Protein AF-H0HYE1-F1 (afdb_monomer_lite)

Structure (mmCIF, N/CA/C/O backbone):
data_AF-H0HYE1-F1
#
_entry.id   AF-H0HYE1-F1
#
loop_
_atom_site.group_PDB
_atom_site.id
_atom_site.type_symbol
_atom_site.label_atom_id
_atom_site.label_alt_id
_atom_site.label_comp_id
_atom_site.label_asym_id
_atom_site.label_entity_id
_atom_site.label_seq_id
_atom_site.pdbx_PDB_ins_code
_atom_site.Cartn_x
_atom_site.Cartn_y
_atom_site.Cartn_z
_atom_site.occupancy
_atom_site.B_iso_or_equiv
_atom_site.auth_seq_id
_atom_site.auth_comp_id
_atom_site.auth_asym_id
_atom_site.auth_atom_id
_atom_site.pdbx_PDB_model_num
ATOM 1 N N . MET A 1 1 ? -4.819 -2.750 -6.746 1.00 54.56 1 MET A N 1
ATOM 2 C CA . MET A 1 1 ? -3.463 -3.271 -6.443 1.00 54.56 1 MET A CA 1
ATOM 3 C C . MET A 1 1 ? -3.368 -3.832 -5.029 1.00 54.56 1 MET A C 1
ATOM 5 O O . MET A 1 1 ? -3.258 -5.043 -4.920 1.00 54.56 1 MET A O 1
ATOM 9 N N . VAL A 1 2 ? -3.446 -3.040 -3.944 1.00 59.66 2 VAL A N 1
ATOM 10 C CA . VAL A 1 2 ? -3.361 -3.621 -2.579 1.00 59.66 2 VAL A CA 1
ATOM 11 C C . VAL A 1 2 ? -4.554 -4.525 -2.265 1.00 59.66 2 VAL A C 1
ATOM 13 O O . VAL A 1 2 ? -4.355 -5.628 -1.765 1.00 59.66 2 VAL A O 1
ATOM 16 N N . ARG A 1 3 ? -5.766 -4.122 -2.674 1.00 63.00 3 ARG A N 1
ATOM 17 C CA . ARG A 1 3 ? -6.980 -4.953 -2.596 1.00 63.00 3 ARG A CA 1
ATOM 18 C C . ARG A 1 3 ? -6.824 -6.345 -3.228 1.00 63.00 3 ARG A C 1
ATOM 20 O O . ARG A 1 3 ? -7.421 -7.298 -2.746 1.00 63.00 3 ARG A O 1
ATOM 27 N N . ASP A 1 4 ? -6.019 -6.457 -4.284 1.00 66.62 4 ASP A N 1
ATOM 28 C CA . ASP A 1 4 ? -5.862 -7.690 -5.067 1.00 66.62 4 ASP A CA 1
ATOM 29 C C . ASP A 1 4 ? -4.677 -8.546 -4.588 1.00 66.62 4 ASP A C 1
ATOM 31 O O . ASP A 1 4 ? -4.630 -9.747 -4.844 1.00 66.62 4 ASP A O 1
ATOM 35 N N . LEU A 1 5 ? -3.709 -7.930 -3.900 1.00 70.19 5 LEU A N 1
ATOM 36 C CA . LEU A 1 5 ? -2.482 -8.579 -3.429 1.00 70.19 5 LEU A CA 1
ATOM 37 C C . LEU A 1 5 ? -2.568 -9.027 -1.968 1.00 70.19 5 LEU A C 1
ATOM 39 O O . LEU A 1 5 ? -1.919 -10.002 -1.588 1.00 70.19 5 LEU A O 1
ATOM 43 N N . LEU A 1 6 ? -3.350 -8.326 -1.144 1.00 80.38 6 LEU A N 1
ATOM 44 C CA . LEU A 1 6 ? -3.447 -8.583 0.285 1.00 80.38 6 LEU A CA 1
ATOM 45 C C . LEU A 1 6 ? -4.816 -9.170 0.634 1.00 80.38 6 LEU A C 1
ATOM 47 O O . LEU A 1 6 ? -5.843 -8.496 0.556 1.00 80.38 6 LEU A O 1
ATOM 51 N N . LYS A 1 7 ? -4.829 -10.429 1.083 1.00 86.06 7 LYS A N 1
ATOM 52 C CA . LYS A 1 7 ? -6.016 -10.987 1.737 1.00 86.06 7 LYS A CA 1
ATOM 53 C C . LYS A 1 7 ? -6.271 -10.197 3.019 1.00 86.06 7 LYS A C 1
ATOM 55 O O . LYS A 1 7 ? -5.375 -10.059 3.849 1.00 86.06 7 LYS A O 1
ATOM 60 N N . SER A 1 8 ? -7.482 -9.683 3.162 1.00 89.94 8 SER A N 1
ATOM 61 C CA . SER A 1 8 ? -7.905 -8.865 4.296 1.00 89.94 8 SER A CA 1
ATOM 62 C C . SER A 1 8 ? -9.232 -9.373 4.839 1.00 89.94 8 SER A C 1
ATOM 64 O O . SER A 1 8 ? -10.023 -9.971 4.108 1.00 89.94 8 SER A O 1
ATOM 66 N N . ALA A 1 9 ? -9.456 -9.158 6.131 1.00 90.38 9 ALA A N 1
ATOM 67 C CA . ALA A 1 9 ? -10.730 -9.456 6.775 1.00 90.38 9 ALA A CA 1
ATOM 68 C C . ALA A 1 9 ? -11.806 -8.445 6.367 1.00 90.38 9 ALA A C 1
ATOM 70 O O . ALA A 1 9 ? -12.972 -8.785 6.184 1.00 90.38 9 ALA A O 1
ATOM 71 N N . ALA A 1 10 ? -11.379 -7.191 6.231 1.00 92.00 10 ALA A N 1
ATOM 72 C CA . ALA A 1 10 ? -12.184 -6.070 5.796 1.00 92.00 10 ALA A CA 1
ATOM 73 C C . ALA A 1 10 ? -11.304 -5.094 5.011 1.00 92.00 10 ALA A C 1
ATOM 75 O O . ALA A 1 10 ? -10.119 -4.927 5.315 1.00 92.00 10 ALA A O 1
ATOM 76 N N . TYR A 1 11 ? -11.905 -4.445 4.018 1.00 93.38 11 TYR A N 1
ATOM 77 C CA . TYR A 1 11 ? -11.277 -3.411 3.208 1.00 93.38 11 TYR A CA 1
ATOM 78 C C . TYR A 1 11 ? -12.182 -2.187 3.202 1.00 93.38 11 TYR A C 1
ATOM 80 O O . TYR A 1 11 ? -13.329 -2.274 2.762 1.00 93.38 11 TYR A O 1
ATOM 88 N N . VAL A 1 12 ? -11.659 -1.058 3.665 1.00 94.81 12 VAL A N 1
ATOM 89 C CA . VAL A 1 12 ? -12.357 0.227 3.676 1.00 94.81 12 VAL A CA 1
ATOM 90 C C . VAL A 1 12 ? -11.517 1.228 2.902 1.00 94.81 12 VAL A C 1
ATOM 92 O O . VAL A 1 12 ? -10.323 1.339 3.152 1.00 94.81 12 VAL A O 1
ATOM 95 N N . THR A 1 13 ? -12.125 1.954 1.966 1.00 94.75 13 THR A N 1
ATOM 96 C CA . THR A 1 13 ? -11.463 3.050 1.245 1.00 94.75 13 THR A CA 1
ATOM 97 C C . THR A 1 13 ? -12.047 4.382 1.677 1.00 94.75 13 THR A C 1
ATOM 99 O O . THR A 1 13 ? -13.264 4.526 1.753 1.00 94.75 13 THR A O 1
ATOM 102 N N . LEU A 1 14 ? -11.181 5.350 1.972 1.00 94.81 14 LEU A N 1
ATOM 103 C CA . LEU A 1 14 ? -11.589 6.706 2.339 1.00 94.81 14 LEU A CA 1
ATOM 104 C C . LEU A 1 14 ? -11.809 7.622 1.128 1.00 94.81 14 LEU A C 1
ATOM 106 O O . LEU A 1 14 ? -12.149 8.791 1.309 1.00 94.81 14 LEU A O 1
ATOM 110 N N . ASP A 1 15 ? -11.638 7.109 -0.094 1.00 92.19 15 ASP A N 1
ATOM 111 C CA . ASP A 1 15 ? -12.178 7.762 -1.292 1.00 92.19 15 ASP A CA 1
ATOM 112 C C . ASP A 1 15 ? -13.709 7.580 -1.394 1.00 92.19 15 ASP A C 1
ATOM 114 O O . ASP A 1 15 ? -14.369 8.346 -2.095 1.00 92.19 15 ASP A O 1
ATOM 118 N N . ASP A 1 16 ? -14.293 6.605 -0.683 1.00 95.12 16 ASP A N 1
ATOM 119 C CA . ASP A 1 16 ? -15.744 6.504 -0.504 1.00 95.12 16 ASP A CA 1
ATOM 120 C C . ASP A 1 16 ? -16.197 7.483 0.591 1.00 95.12 16 ASP A C 1
ATOM 122 O O . ASP A 1 16 ? -15.869 7.336 1.771 1.00 95.12 16 ASP A O 1
ATOM 126 N N . ASP A 1 17 ? -16.971 8.495 0.196 1.00 94.31 17 ASP A N 1
ATOM 127 C CA . ASP A 1 17 ? -17.444 9.542 1.103 1.00 94.31 17 ASP A CA 1
ATOM 128 C C . ASP A 1 17 ? -18.336 9.018 2.237 1.00 94.31 17 ASP A C 1
ATOM 130 O O . ASP A 1 17 ? -18.310 9.579 3.334 1.00 94.31 17 ASP A O 1
ATOM 134 N N . ALA A 1 18 ? -19.129 7.967 2.008 1.00 95.38 18 ALA A N 1
ATOM 135 C CA . ALA A 1 18 ? -19.984 7.399 3.045 1.00 95.38 18 ALA A CA 1
ATOM 136 C C . ALA A 1 18 ? -19.141 6.655 4.087 1.00 95.38 18 ALA A C 1
ATOM 138 O O . ALA A 1 18 ? -19.332 6.852 5.290 1.00 95.38 18 ALA A O 1
ATOM 139 N N . ALA A 1 19 ? -18.166 5.863 3.633 1.00 94.19 19 ALA A N 1
ATOM 140 C CA . ALA A 1 19 ? -17.220 5.190 4.517 1.00 94.19 19 ALA A CA 1
ATOM 141 C C . ALA A 1 19 ? -16.379 6.197 5.317 1.00 94.19 19 ALA A C 1
ATOM 143 O O . ALA A 1 19 ? -16.224 6.050 6.532 1.00 94.19 19 ALA A O 1
ATOM 144 N N . ARG A 1 20 ? -15.887 7.253 4.655 1.00 96.44 20 ARG A N 1
ATOM 145 C CA . ARG A 1 20 ? -15.106 8.315 5.296 1.00 96.44 20 ARG A CA 1
ATOM 146 C C . ARG A 1 20 ? -15.914 9.051 6.362 1.00 96.44 20 ARG A C 1
ATOM 148 O O . ARG A 1 20 ? -15.432 9.165 7.482 1.00 96.44 20 ARG A O 1
ATOM 155 N N . ARG A 1 21 ? -17.139 9.494 6.053 1.00 95.19 21 ARG A N 1
ATOM 156 C CA . ARG A 1 21 ? -18.015 10.177 7.025 1.00 95.19 21 ARG A CA 1
ATOM 157 C C . ARG A 1 21 ? -18.362 9.292 8.215 1.00 95.19 21 ARG A C 1
ATOM 159 O O . ARG A 1 21 ? -18.323 9.759 9.343 1.00 95.19 21 ARG A O 1
ATOM 166 N N . SER A 1 22 ? -18.640 8.010 7.978 1.00 94.88 22 SER A N 1
ATOM 167 C CA . SER A 1 22 ? -18.919 7.068 9.065 1.00 94.88 22 SER A CA 1
ATOM 168 C C . SER A 1 22 ? -17.739 6.949 10.038 1.00 94.88 22 SER A C 1
ATOM 170 O O . SER A 1 22 ? -17.941 6.946 11.252 1.00 94.88 22 SER A O 1
ATOM 172 N N . LEU A 1 23 ? -16.508 6.893 9.516 1.00 95.50 23 LEU A N 1
ATOM 173 C CA . LEU A 1 23 ? -15.291 6.886 10.332 1.00 95.50 23 LEU A CA 1
ATOM 174 C C . LEU A 1 23 ? -14.994 8.244 10.979 1.00 95.50 23 LEU A C 1
ATOM 176 O O . LEU A 1 23 ? -14.415 8.269 12.056 1.00 95.50 23 LEU A O 1
ATOM 180 N N . GLU A 1 24 ? -15.373 9.354 10.353 1.00 95.12 24 GLU A N 1
ATOM 181 C CA . GLU A 1 24 ? -15.220 10.706 10.905 1.00 95.12 24 GLU A CA 1
ATOM 182 C C . GLU A 1 24 ? -16.158 10.938 12.104 1.00 95.12 24 GLU A C 1
ATOM 184 O O . GLU A 1 24 ? -15.744 11.502 13.115 1.00 95.12 24 GLU A O 1
ATOM 189 N N . GLU A 1 25 ? -17.399 10.448 12.029 1.00 96.12 25 GLU A N 1
ATOM 190 C CA . GLU A 1 25 ? -18.413 10.604 13.080 1.00 96.12 25 GLU A CA 1
ATOM 191 C C . GLU A 1 25 ? -18.096 9.800 14.352 1.00 96.12 25 GLU A C 1
ATOM 193 O O . GLU A 1 25 ? -18.242 10.317 15.462 1.00 96.12 25 GLU A O 1
ATOM 198 N N . ASP A 1 26 ? -17.666 8.540 14.214 1.00 95.00 26 ASP A N 1
ATOM 199 C CA . ASP A 1 26 ? -17.343 7.672 15.355 1.00 95.00 26 ASP A CA 1
ATOM 200 C C . ASP A 1 26 ? -16.162 6.724 15.057 1.00 95.00 26 ASP A C 1
ATOM 202 O O . ASP A 1 26 ? -16.328 5.506 14.893 1.00 95.00 26 ASP A O 1
ATOM 206 N N . PRO A 1 27 ? -14.929 7.259 15.003 1.00 93.94 27 PRO A N 1
ATOM 207 C CA . PRO A 1 27 ? -13.768 6.507 14.537 1.00 93.94 27 PRO A CA 1
ATOM 208 C C . PRO A 1 27 ? -13.450 5.309 15.434 1.00 93.94 27 PRO A C 1
ATOM 210 O O . PRO A 1 27 ? -13.065 4.247 14.947 1.00 93.94 27 PRO A O 1
ATOM 213 N N . CYS A 1 28 ? -13.620 5.445 16.754 1.00 93.50 28 CYS A N 1
ATOM 214 C CA . CYS A 1 28 ? -13.301 4.373 17.695 1.00 93.50 28 CYS A CA 1
ATOM 215 C C . CYS A 1 28 ? -14.262 3.190 17.562 1.00 93.50 28 CYS A C 1
ATOM 217 O O . CYS A 1 28 ? -13.799 2.050 17.500 1.00 93.50 28 CYS A O 1
ATOM 219 N N . ASN A 1 29 ? -15.578 3.427 17.526 1.00 94.25 29 ASN A N 1
ATOM 220 C CA . ASN A 1 29 ? -16.530 2.321 17.462 1.00 94.25 29 ASN A CA 1
ATOM 221 C C . ASN A 1 29 ? -16.522 1.646 16.088 1.00 94.25 29 ASN A C 1
ATOM 223 O O . ASN A 1 29 ? -16.544 0.416 16.032 1.00 94.25 29 ASN A O 1
ATOM 227 N N . GLN A 1 30 ? -16.397 2.411 14.998 1.00 95.12 30 GLN A N 1
ATOM 228 C CA . GLN A 1 30 ? -16.315 1.848 13.646 1.00 95.12 30 GLN A CA 1
ATOM 229 C C . GLN A 1 30 ? -15.056 0.99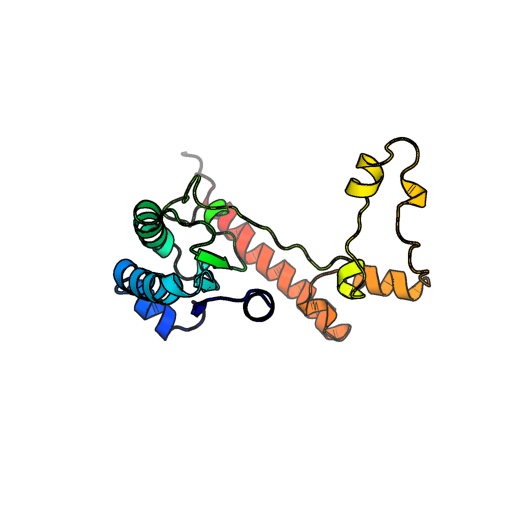1 13.455 1.00 95.12 30 GLN A C 1
ATOM 231 O O . GLN A 1 30 ? -15.143 -0.165 13.035 1.00 95.12 30 GLN A O 1
ATOM 236 N N . LEU A 1 31 ? -13.878 1.498 13.839 1.00 94.62 31 LEU A N 1
ATOM 237 C CA . LEU A 1 31 ? -12.641 0.713 13.762 1.00 94.62 31 LEU A CA 1
ATOM 238 C C . LEU A 1 31 ? -12.672 -0.512 14.679 1.00 94.62 31 LEU A C 1
ATOM 240 O O . LEU A 1 31 ? -12.131 -1.560 14.321 1.00 94.62 31 LEU A O 1
ATOM 244 N N . LYS A 1 32 ? -13.305 -0.408 15.853 1.00 93.06 32 LYS A N 1
ATOM 245 C CA . LYS A 1 32 ? -13.468 -1.550 16.752 1.00 93.06 32 LYS A CA 1
ATOM 246 C C . LYS A 1 32 ? -14.376 -2.615 16.140 1.00 93.06 32 LYS A C 1
ATOM 248 O O . LYS A 1 32 ? -14.014 -3.784 16.193 1.00 93.06 32 LYS A O 1
ATOM 253 N N . ALA A 1 33 ? -15.487 -2.231 15.514 1.00 92.62 33 ALA A N 1
ATOM 254 C CA . ALA A 1 33 ? -16.376 -3.166 14.826 1.00 92.62 33 ALA A CA 1
ATOM 255 C C . ALA A 1 33 ? -15.645 -3.917 13.699 1.00 92.62 33 ALA A C 1
ATOM 257 O O . ALA A 1 33 ? -15.693 -5.146 13.645 1.00 92.62 33 ALA A O 1
ATOM 258 N N . LEU A 1 34 ? -14.883 -3.197 12.867 1.00 93.00 34 LEU A N 1
ATOM 259 C CA . LEU A 1 34 ? -14.038 -3.792 11.822 1.00 93.00 34 LEU A CA 1
ATOM 260 C C . LEU A 1 34 ? -12.973 -4.728 12.411 1.00 93.00 34 LEU A C 1
ATOM 262 O O . LEU A 1 34 ? -12.738 -5.827 11.910 1.00 93.00 34 LEU A O 1
ATOM 266 N N . SER A 1 35 ? -12.335 -4.301 13.500 1.00 90.88 35 SER A N 1
ATOM 267 C CA . SER A 1 35 ? -11.345 -5.092 14.224 1.00 90.88 35 SER A CA 1
ATOM 268 C C . SER A 1 35 ? -11.941 -6.383 14.784 1.00 90.88 35 SER A C 1
ATOM 270 O O . SER A 1 35 ? -11.329 -7.443 14.642 1.00 90.88 35 SER A O 1
ATOM 272 N N . ASP A 1 36 ? -13.111 -6.303 15.415 1.00 89.94 36 ASP A N 1
ATOM 273 C CA . ASP A 1 36 ? -13.797 -7.439 16.025 1.00 89.94 36 ASP A CA 1
ATOM 274 C C . ASP A 1 36 ? -14.251 -8.440 14.955 1.00 89.94 36 ASP A C 1
ATOM 276 O O . ASP A 1 36 ? -14.005 -9.632 15.111 1.00 89.94 36 ASP A O 1
ATOM 280 N N . GLN A 1 37 ? -14.766 -7.967 13.814 1.00 85.69 37 GLN A N 1
ATOM 281 C CA . GLN A 1 37 ? -15.054 -8.817 12.652 1.00 85.69 37 GLN A CA 1
ATOM 282 C C . GLN A 1 37 ? -13.802 -9.549 12.139 1.00 85.69 37 GLN A C 1
ATOM 284 O O . GLN A 1 37 ? -13.876 -10.687 11.679 1.00 85.69 37 GLN A O 1
ATOM 289 N N . ALA A 1 38 ? -12.635 -8.909 12.224 1.00 86.81 38 ALA A N 1
ATOM 290 C CA . ALA A 1 38 ? -11.377 -9.481 11.766 1.00 86.81 38 ALA A CA 1
ATOM 291 C C . ALA A 1 38 ? -10.731 -10.470 12.749 1.00 86.81 38 ALA A C 1
ATOM 293 O O . ALA A 1 38 ? -9.808 -11.185 12.346 1.00 86.81 38 ALA A O 1
ATOM 294 N N . LYS A 1 39 ? -11.168 -10.528 14.019 1.00 82.69 39 LYS A N 1
ATOM 295 C CA . LYS A 1 39 ? -10.528 -11.345 15.072 1.00 82.69 39 LYS A CA 1
ATOM 296 C C . LYS A 1 39 ? -10.430 -12.822 14.715 1.00 82.69 39 LYS A C 1
ATOM 298 O O . LYS A 1 39 ? -9.358 -13.398 14.883 1.00 82.69 39 LYS A O 1
ATOM 303 N N . ASP A 1 40 ? -11.483 -13.388 14.140 1.00 82.31 40 ASP A N 1
ATOM 304 C CA . ASP A 1 40 ? -11.542 -14.827 13.855 1.00 82.31 40 ASP A CA 1
ATOM 305 C C . ASP A 1 40 ? -10.786 -15.228 12.578 1.00 82.31 40 ASP A C 1
ATOM 307 O O . ASP A 1 40 ? -10.476 -16.398 12.368 1.00 82.31 40 ASP A O 1
ATOM 311 N N . SER A 1 41 ? -10.464 -14.262 11.712 1.00 82.75 41 SER A N 1
ATOM 312 C CA . SER A 1 41 ? -9.887 -14.530 10.387 1.00 82.75 41 SER A CA 1
ATOM 313 C C . SER A 1 41 ? -8.355 -14.577 10.355 1.00 82.75 41 SER A C 1
ATOM 315 O O . SER A 1 41 ? -7.785 -15.015 9.357 1.00 82.75 41 SER A O 1
ATOM 317 N N . ALA A 1 42 ? -7.682 -14.087 11.405 1.00 83.38 42 ALA A N 1
ATOM 318 C CA . ALA A 1 42 ? -6.241 -13.792 11.425 1.00 83.38 42 ALA A CA 1
ATOM 319 C C . ALA A 1 42 ? -5.746 -12.877 10.276 1.00 83.38 42 ALA A C 1
ATOM 321 O O . ALA A 1 42 ? -4.540 -12.753 10.058 1.00 83.38 42 ALA A O 1
ATOM 322 N N . LEU A 1 43 ? -6.659 -12.229 9.544 1.00 90.38 43 LEU A N 1
ATOM 323 C CA . LEU A 1 43 ? -6.352 -11.294 8.467 1.00 90.38 43 LEU A CA 1
ATOM 324 C C . LEU A 1 43 ? -6.436 -9.841 8.968 1.00 90.38 43 LEU A C 1
ATOM 326 O O . LEU A 1 43 ? -7.235 -9.541 9.858 1.00 90.38 43 LEU A O 1
ATOM 330 N N . PRO A 1 44 ? -5.648 -8.922 8.384 1.00 92.38 44 PRO A N 1
ATOM 331 C CA . PRO A 1 44 ? -5.688 -7.505 8.732 1.00 92.38 44 PRO A CA 1
ATOM 332 C C . PRO A 1 44 ? -6.982 -6.829 8.272 1.00 92.38 44 PRO A C 1
ATOM 334 O O . PRO A 1 44 ? -7.615 -7.247 7.295 1.00 92.38 44 PRO A O 1
ATOM 337 N N . VAL A 1 45 ? -7.301 -5.706 8.913 1.00 94.56 45 VAL A N 1
ATOM 338 C CA . VAL A 1 45 ? -8.210 -4.691 8.365 1.00 94.56 45 VAL A CA 1
ATOM 339 C C . VAL A 1 45 ? -7.397 -3.721 7.509 1.00 94.56 45 VAL A C 1
ATOM 341 O O . VAL A 1 45 ? -6.411 -3.155 7.983 1.00 94.56 45 VAL A O 1
ATOM 344 N N . VAL A 1 46 ? -7.797 -3.522 6.254 1.00 94.75 46 VAL A N 1
ATOM 345 C CA . VAL A 1 46 ? -7.155 -2.567 5.340 1.00 94.75 46 VAL A CA 1
ATOM 346 C C . VAL A 1 46 ? -7.941 -1.264 5.323 1.00 94.75 46 VAL A C 1
ATOM 348 O O . VAL A 1 46 ? -9.152 -1.279 5.101 1.00 94.75 46 VAL A O 1
ATOM 351 N N . ILE A 1 47 ? -7.241 -0.150 5.528 1.00 94.75 47 ILE A N 1
ATOM 352 C CA . ILE A 1 47 ? -7.772 1.209 5.407 1.00 94.75 47 ILE A CA 1
ATOM 353 C C . ILE A 1 47 ? -6.988 1.913 4.307 1.00 94.75 47 ILE A C 1
ATOM 355 O O . ILE A 1 47 ? -5.785 2.142 4.444 1.00 94.75 47 ILE A O 1
ATOM 359 N N . ASP A 1 48 ? -7.678 2.235 3.225 1.00 93.75 48 ASP A N 1
ATOM 360 C CA . ASP A 1 48 ? -7.100 2.794 2.016 1.00 93.75 48 ASP A CA 1
ATOM 361 C C . ASP A 1 48 ? -7.297 4.303 1.917 1.00 93.75 48 ASP A C 1
ATOM 363 O O . ASP A 1 48 ? -8.324 4.835 2.339 1.00 93.75 48 ASP A O 1
ATOM 367 N N . GLU A 1 49 ? -6.289 4.975 1.364 1.00 92.69 49 GLU A N 1
ATOM 368 C CA . GLU A 1 49 ? -6.164 6.431 1.304 1.00 92.69 49 GLU A CA 1
ATOM 369 C C . GLU A 1 49 ? -6.285 7.111 2.683 1.00 92.69 49 GLU A C 1
ATOM 371 O O . GLU A 1 49 ? -6.977 8.117 2.844 1.00 92.69 49 GLU A O 1
ATOM 376 N N . VAL A 1 50 ? -5.571 6.593 3.694 1.00 92.31 50 VAL A N 1
ATOM 377 C CA . VAL A 1 50 ? -5.623 7.083 5.090 1.00 92.31 50 VAL A CA 1
ATOM 378 C C . VAL A 1 50 ? -5.364 8.596 5.226 1.00 92.31 50 VAL A C 1
ATOM 380 O O . VAL A 1 50 ? -5.888 9.244 6.130 1.00 92.31 50 VAL A O 1
ATOM 383 N N . GLN A 1 51 ? -4.630 9.206 4.288 1.00 89.19 51 GLN A N 1
ATOM 384 C CA . GLN A 1 51 ? -4.407 10.656 4.209 1.00 89.19 51 GLN A CA 1
ATOM 385 C C . GLN A 1 51 ? -5.662 11.503 4.004 1.00 89.19 51 GLN A C 1
ATOM 387 O O . GLN A 1 51 ? -5.588 12.724 4.144 1.00 89.19 51 GLN A O 1
ATOM 392 N N . ARG A 1 52 ? -6.797 10.887 3.666 1.00 91.25 52 ARG A N 1
ATOM 393 C CA . ARG A 1 52 ? -8.101 11.550 3.582 1.00 91.25 52 ARG A CA 1
ATOM 394 C C . ARG A 1 52 ? -8.724 11.826 4.951 1.00 91.25 52 ARG A C 1
ATOM 396 O O . ARG A 1 52 ? -9.590 12.689 5.020 1.00 91.25 52 ARG A O 1
ATOM 403 N N . LEU A 1 53 ? -8.291 11.124 6.004 1.00 92.50 53 LEU A N 1
ATOM 404 C CA . LEU A 1 53 ? -8.755 11.316 7.383 1.00 92.50 53 LEU A CA 1
ATOM 405 C C . LEU A 1 53 ? -7.576 11.193 8.377 1.00 92.50 53 LEU A C 1
ATOM 407 O O . LEU A 1 53 ? -7.475 10.193 9.095 1.00 92.50 53 LEU A O 1
ATOM 411 N N . PRO A 1 54 ? -6.629 12.155 8.402 1.00 89.12 54 PRO A N 1
ATOM 412 C CA . PRO A 1 54 ? -5.422 12.069 9.232 1.00 89.12 54 PRO A CA 1
ATOM 413 C C . PRO A 1 54 ? -5.677 11.916 10.741 1.00 89.12 54 PRO A C 1
ATOM 415 O O . PRO A 1 54 ? -4.863 11.328 11.447 1.00 89.12 54 PRO A O 1
ATOM 418 N N . GLU A 1 55 ? -6.800 12.416 11.252 1.00 89.44 55 GLU A N 1
ATOM 419 C CA . GLU A 1 55 ? -7.247 12.304 12.646 1.00 89.44 55 GLU A CA 1
ATOM 420 C C . GLU A 1 55 ? -7.556 10.860 13.075 1.00 89.44 55 GLU A C 1
ATOM 422 O O . GLU A 1 55 ? -7.526 10.541 14.270 1.00 89.44 55 GLU A O 1
ATOM 427 N N . LEU A 1 56 ? -7.763 9.953 12.111 1.00 91.81 56 LEU A N 1
ATOM 428 C CA . LEU A 1 56 ? -8.012 8.533 12.356 1.00 91.81 56 LEU A CA 1
ATOM 429 C C . LEU A 1 56 ? -6.854 7.859 13.114 1.00 91.81 56 LEU A C 1
ATOM 431 O O . LEU A 1 56 ? -7.061 6.852 13.799 1.00 91.81 56 LEU A O 1
ATOM 435 N N . THR A 1 57 ? -5.643 8.433 13.063 1.00 90.38 57 THR A N 1
ATOM 436 C CA . THR A 1 57 ? -4.464 7.926 13.784 1.00 90.38 57 THR A CA 1
ATOM 437 C C . THR A 1 57 ? -4.676 7.847 15.296 1.00 90.38 57 THR A C 1
ATOM 439 O O . THR A 1 57 ? -4.151 6.929 15.929 1.00 90.38 57 THR A O 1
ATOM 442 N N . PHE A 1 58 ? -5.478 8.739 15.894 1.00 90.56 58 PHE A N 1
ATOM 443 C CA . PHE A 1 58 ? -5.782 8.679 17.331 1.00 90.56 58 PHE A CA 1
ATOM 444 C C . PHE A 1 58 ? -6.615 7.453 17.707 1.00 90.56 58 PHE A C 1
ATOM 446 O O . PHE A 1 58 ? -6.337 6.783 18.705 1.00 90.56 58 PHE A O 1
ATOM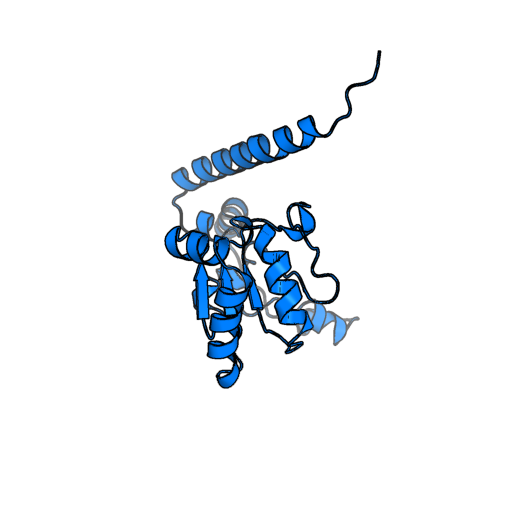 453 N N . ALA A 1 59 ? -7.636 7.148 16.909 1.00 93.00 59 ALA A N 1
ATOM 454 C CA . ALA A 1 59 ? -8.499 6.002 17.160 1.00 93.00 59 ALA A CA 1
ATOM 455 C C . ALA A 1 59 ? -7.755 4.685 16.911 1.00 93.00 59 ALA A C 1
ATOM 457 O O . ALA A 1 59 ? -7.844 3.768 17.729 1.00 93.00 59 ALA A O 1
ATOM 458 N N . LEU A 1 60 ? -6.940 4.630 15.852 1.00 92.69 60 LEU A N 1
ATOM 459 C CA . LEU A 1 60 ? -6.039 3.506 15.594 1.00 92.69 60 LEU A CA 1
ATOM 460 C C . LEU A 1 60 ? -5.103 3.256 16.778 1.00 92.69 60 LEU A C 1
ATOM 462 O O . LEU A 1 60 ? -5.003 2.122 17.242 1.00 92.69 60 LEU A O 1
ATOM 466 N N . LYS A 1 61 ? -4.481 4.310 17.323 1.00 90.75 61 LYS A N 1
ATOM 467 C CA . LYS A 1 61 ? -3.610 4.203 18.501 1.00 90.75 61 LYS A CA 1
ATOM 468 C C . LYS A 1 61 ? -4.335 3.578 19.678 1.00 90.75 61 LYS A C 1
ATOM 470 O O . LYS A 1 61 ? -3.862 2.596 20.236 1.00 90.75 61 LYS A O 1
ATOM 475 N N . ARG A 1 62 ? -5.499 4.131 20.024 1.00 91.06 62 ARG A N 1
ATOM 476 C CA . ARG A 1 62 ? -6.297 3.667 21.159 1.00 91.06 62 ARG A CA 1
ATOM 477 C C . ARG A 1 62 ? -6.667 2.189 21.032 1.00 91.06 62 ARG A C 1
ATOM 479 O O . ARG A 1 62 ? -6.684 1.490 22.039 1.00 91.06 62 ARG A O 1
ATOM 486 N N . ILE A 1 63 ? -6.970 1.720 19.823 1.00 91.38 63 ILE A N 1
ATOM 487 C CA . ILE A 1 63 ? -7.331 0.319 19.581 1.00 91.38 63 ILE A CA 1
ATOM 488 C C . ILE A 1 63 ? -6.100 -0.585 19.658 1.00 91.38 63 ILE A C 1
ATOM 490 O O . ILE A 1 63 ? -6.145 -1.593 20.357 1.00 91.38 63 ILE A O 1
ATOM 494 N N . VAL A 1 64 ? -4.997 -0.218 19.002 1.00 90.56 64 VAL A N 1
ATOM 495 C CA . VAL A 1 64 ? -3.756 -1.014 19.018 1.00 90.56 64 VAL A CA 1
ATOM 496 C C . VAL A 1 64 ? -3.140 -1.067 20.423 1.00 90.56 64 VAL A C 1
ATOM 498 O O . VAL A 1 64 ? -2.599 -2.091 20.823 1.00 90.56 64 VAL A O 1
ATOM 501 N N . ASP A 1 65 ? -3.286 -0.007 21.222 1.00 89.12 65 ASP A N 1
ATOM 502 C CA . ASP A 1 65 ? -2.872 0.004 22.632 1.00 89.12 65 ASP A CA 1
ATOM 503 C C . ASP A 1 65 ? -3.646 -1.002 23.497 1.00 89.12 65 ASP A C 1
ATOM 505 O O . ASP A 1 65 ? -3.115 -1.495 24.493 1.00 89.12 65 ASP A O 1
ATOM 509 N N . GLN A 1 66 ? -4.892 -1.309 23.129 1.00 89.75 66 GLN A N 1
ATOM 510 C CA . GLN A 1 66 ? -5.741 -2.277 23.829 1.00 89.75 66 GLN A CA 1
ATOM 511 C C . GLN A 1 66 ? -5.569 -3.704 23.293 1.00 89.75 66 GLN A C 1
ATOM 513 O O . GLN A 1 66 ? -5.727 -4.663 24.046 1.00 89.75 66 GLN A O 1
ATOM 518 N N . ASP A 1 67 ? -5.246 -3.845 22.009 1.00 86.62 67 ASP A N 1
ATOM 519 C CA . ASP A 1 67 ? -5.056 -5.116 21.316 1.00 86.62 67 ASP A CA 1
ATOM 520 C C . ASP A 1 67 ? -3.784 -5.055 20.458 1.00 86.62 67 ASP A C 1
ATOM 522 O O . ASP A 1 67 ? -3.785 -4.591 19.321 1.00 86.62 67 ASP A O 1
ATOM 526 N N . ASN A 1 68 ? -2.680 -5.549 21.021 1.00 84.69 68 ASN A N 1
ATOM 527 C CA . ASN A 1 68 ? -1.345 -5.478 20.420 1.00 84.69 68 ASN A CA 1
ATOM 528 C C . ASN A 1 68 ? -1.062 -6.620 19.422 1.00 84.69 68 ASN A C 1
ATOM 530 O O . ASN A 1 68 ? 0.091 -7.019 19.210 1.00 84.69 68 ASN A O 1
ATOM 534 N N . ARG A 1 69 ? -2.108 -7.200 18.822 1.00 87.12 69 ARG A N 1
ATOM 535 C CA . ARG A 1 69 ? -1.946 -8.254 17.817 1.00 87.12 69 ARG A CA 1
ATOM 536 C C . ARG A 1 69 ? -1.167 -7.743 16.603 1.00 87.12 69 ARG A C 1
ATOM 538 O O . ARG A 1 69 ? -1.352 -6.632 16.112 1.00 87.12 69 ARG A O 1
ATOM 545 N N . ARG A 1 70 ? -0.265 -8.579 16.093 1.00 85.75 70 ARG A N 1
ATOM 546 C CA . ARG A 1 70 ? 0.563 -8.235 14.929 1.00 85.75 70 ARG A CA 1
ATOM 547 C C . ARG A 1 70 ? -0.270 -8.248 13.653 1.00 85.75 70 ARG A C 1
ATOM 549 O O . ARG A 1 70 ? -1.086 -9.142 13.466 1.00 85.75 70 ARG A O 1
ATOM 556 N N . GLY A 1 71 ? -0.016 -7.286 12.764 1.00 85.75 71 GLY A N 1
ATOM 557 C CA . GLY A 1 71 ? -0.734 -7.185 11.490 1.00 85.75 71 GLY A CA 1
ATOM 558 C C . GLY A 1 71 ? -2.214 -6.841 11.664 1.00 85.75 71 GLY A C 1
ATOM 559 O O . GLY A 1 71 ? -3.038 -7.309 10.894 1.00 85.75 71 GLY A O 1
ATOM 560 N N . HIS A 1 72 ? -2.561 -6.064 12.693 1.00 90.56 72 HIS A N 1
ATOM 561 C CA . HIS A 1 72 ? -3.944 -5.684 12.990 1.00 90.56 72 HIS A CA 1
ATOM 562 C C . HIS A 1 72 ? -4.552 -4.816 11.884 1.00 90.56 72 HIS A C 1
ATOM 564 O O . HIS A 1 72 ? -5.613 -5.132 11.345 1.00 90.56 72 HIS A O 1
ATOM 570 N N . PHE A 1 73 ? -3.843 -3.750 11.518 1.00 92.69 73 PHE A N 1
ATOM 571 C CA . PHE A 1 73 ? -4.253 -2.802 10.493 1.00 92.69 73 PHE A CA 1
ATOM 572 C C . PHE A 1 73 ? -3.176 -2.679 9.422 1.00 92.69 73 PHE A C 1
ATOM 574 O O . PHE A 1 73 ? -1.980 -2.684 9.717 1.00 92.69 73 PHE A O 1
ATOM 581 N N . VAL A 1 74 ? -3.619 -2.526 8.179 1.00 93.12 74 VAL A N 1
ATOM 582 C CA . VAL A 1 74 ? -2.787 -2.132 7.046 1.00 93.12 74 VAL A CA 1
ATOM 583 C C . VAL A 1 74 ? -3.332 -0.812 6.532 1.00 93.12 74 VAL A C 1
ATOM 585 O O . VAL A 1 74 ? -4.483 -0.733 6.114 1.00 93.12 74 VAL A O 1
ATOM 588 N N . LEU A 1 75 ? -2.504 0.223 6.591 1.00 92.12 75 LEU A N 1
ATOM 589 C CA . LEU A 1 75 ? -2.842 1.545 6.085 1.00 92.12 75 LEU A CA 1
ATOM 590 C C . LEU A 1 75 ? -2.195 1.710 4.716 1.00 92.12 75 LEU A C 1
ATOM 592 O O . LEU A 1 75 ? -0.997 1.454 4.566 1.00 92.12 75 LEU A O 1
ATOM 596 N N . THR A 1 76 ? -2.973 2.133 3.730 1.00 91.38 76 THR A N 1
ATOM 597 C CA . THR A 1 76 ? -2.471 2.473 2.399 1.00 91.38 76 THR A CA 1
ATOM 598 C C . THR A 1 76 ? -2.785 3.919 2.071 1.00 91.38 76 THR A C 1
ATOM 600 O O . THR A 1 76 ? -3.668 4.541 2.664 1.00 91.38 76 THR A O 1
ATOM 603 N N . GLY A 1 77 ? -2.002 4.476 1.157 1.00 87.25 77 GLY A N 1
ATOM 604 C CA . GLY A 1 77 ? -2.139 5.862 0.762 1.00 87.25 77 GLY A CA 1
ATOM 605 C C . GLY A 1 77 ? -1.071 6.282 -0.229 1.00 87.25 77 GLY A C 1
ATOM 606 O O . GLY A 1 77 ? 0.085 5.869 -0.124 1.00 87.25 77 GLY A O 1
ATOM 607 N N . SER A 1 78 ? -1.450 7.133 -1.177 1.00 80.25 78 SER A N 1
ATOM 608 C CA . SER A 1 78 ? -0.515 7.821 -2.074 1.00 80.25 78 SER A CA 1
ATOM 609 C C . SER A 1 78 ? 0.406 8.827 -1.365 1.00 80.25 78 SER A C 1
ATOM 611 O O . SER A 1 78 ? 1.444 9.194 -1.915 1.00 80.25 78 SER A O 1
ATOM 613 N N . ALA A 1 79 ? 0.059 9.262 -0.150 1.00 75.62 79 ALA A N 1
ATOM 614 C CA . ALA A 1 79 ? 0.865 10.170 0.659 1.00 75.62 79 ALA A CA 1
ATOM 615 C C . ALA A 1 79 ? 1.183 9.562 2.031 1.00 75.62 79 ALA A C 1
ATOM 617 O O . ALA A 1 79 ? 0.302 9.035 2.709 1.00 75.62 79 ALA A O 1
ATOM 618 N N . ASP A 1 80 ? 2.436 9.696 2.466 1.00 76.00 80 ASP A N 1
ATOM 619 C CA . ASP A 1 80 ? 2.848 9.284 3.806 1.00 76.00 80 ASP A CA 1
ATOM 620 C C . ASP A 1 80 ? 2.432 10.340 4.843 1.00 76.00 80 ASP A C 1
ATOM 622 O O . ASP A 1 80 ? 3.090 11.370 5.009 1.00 76.00 80 ASP A O 1
ATOM 626 N N . ILE A 1 81 ? 1.330 10.070 5.547 1.00 74.94 81 ILE A N 1
ATOM 627 C CA . ILE A 1 81 ? 0.788 10.954 6.589 1.00 74.94 81 ILE A CA 1
ATOM 628 C C . ILE A 1 81 ? 1.712 11.120 7.797 1.00 74.94 81 ILE A C 1
ATOM 630 O O . ILE A 1 81 ? 1.654 12.155 8.468 1.00 74.94 81 ILE A O 1
ATOM 634 N N . PHE A 1 82 ? 2.549 10.118 8.081 1.00 74.81 82 PHE A N 1
ATOM 635 C CA . PHE A 1 82 ? 3.431 10.103 9.245 1.00 74.81 82 PHE A CA 1
ATOM 636 C C . PHE A 1 82 ? 4.678 10.942 8.979 1.00 74.81 82 PHE A C 1
ATOM 638 O O . PHE A 1 82 ? 5.124 11.680 9.855 1.00 74.81 82 PHE A O 1
ATOM 645 N N . THR A 1 83 ? 5.188 10.898 7.747 1.00 67.44 83 THR A N 1
ATOM 646 C CA . THR A 1 83 ? 6.329 11.720 7.323 1.00 67.44 83 THR A CA 1
ATOM 647 C C . THR A 1 83 ? 5.920 13.164 7.014 1.00 67.44 83 THR A C 1
ATOM 649 O O . THR A 1 83 ? 6.693 14.085 7.265 1.00 67.44 83 THR A O 1
ATOM 652 N N . SER A 1 84 ? 4.696 13.407 6.530 1.00 65.25 84 SER A N 1
ATOM 653 C CA . SER A 1 84 ? 4.233 14.762 6.192 1.00 65.25 84 SER A CA 1
ATOM 654 C C . SER A 1 84 ? 3.810 15.617 7.398 1.00 65.25 84 SER A C 1
ATOM 656 O O . SER A 1 84 ? 3.263 16.698 7.193 1.00 65.25 84 SER A O 1
ATOM 658 N N . GLY A 1 85 ? 3.948 15.119 8.634 1.00 64.44 85 GLY A N 1
ATOM 659 C CA . GLY A 1 85 ? 3.520 15.818 9.857 1.00 64.44 85 GLY A CA 1
ATOM 660 C C . GLY A 1 85 ? 2.009 16.072 9.958 1.00 64.44 85 GLY A C 1
ATOM 661 O O . GLY A 1 85 ? 1.580 16.895 10.760 1.00 64.44 85 GLY A O 1
ATOM 662 N N . LYS A 1 86 ? 1.204 15.399 9.124 1.00 70.50 86 LYS A N 1
ATOM 663 C CA . LYS A 1 86 ? -0.264 15.540 9.100 1.00 70.50 86 LYS A CA 1
ATOM 664 C C . LYS A 1 86 ? -0.948 14.546 10.025 1.00 70.50 86 LYS A C 1
ATOM 666 O O . LYS A 1 86 ? -2.076 14.785 10.441 1.00 70.50 86 LYS A O 1
ATOM 671 N N . ALA A 1 87 ? -0.279 13.435 10.323 1.00 71.06 87 ALA A N 1
ATOM 672 C CA . ALA A 1 87 ? -0.709 12.526 11.364 1.00 71.06 87 ALA A CA 1
ATOM 673 C C . ALA A 1 87 ? -0.752 13.274 12.699 1.00 71.06 87 ALA A C 1
ATOM 675 O O . ALA A 1 87 ? 0.241 13.864 13.129 1.00 71.06 87 ALA A O 1
ATOM 676 N N . TYR A 1 88 ? -1.902 13.223 13.362 1.00 71.69 88 TYR A N 1
ATOM 677 C CA . TYR A 1 88 ? -2.046 13.829 14.680 1.00 71.69 88 TYR A CA 1
ATOM 678 C C . TYR A 1 88 ? -1.347 13.009 15.777 1.00 71.69 88 TYR A C 1
ATOM 680 O O . TYR A 1 88 ? -0.997 13.544 16.828 1.00 71.69 88 TYR A O 1
ATOM 688 N N . ASP A 1 89 ? -1.116 11.716 15.527 1.00 77.12 89 ASP A N 1
ATOM 689 C CA . ASP A 1 89 ? -0.285 10.848 16.357 1.00 77.12 89 ASP A CA 1
ATOM 690 C C . ASP A 1 89 ? 0.636 10.006 15.469 1.00 77.12 89 ASP A C 1
ATOM 692 O O . ASP A 1 89 ? 0.210 9.456 14.453 1.00 77.12 89 ASP A O 1
ATOM 696 N N . SER A 1 90 ? 1.906 9.892 15.853 1.00 68.00 90 SER A N 1
ATOM 697 C CA . SER A 1 90 ? 2.925 9.203 15.059 1.00 68.00 90 SER A CA 1
ATOM 698 C C . SER A 1 90 ? 2.814 7.678 15.089 1.00 68.00 90 SER A C 1
ATOM 700 O O . SER A 1 90 ? 3.534 7.018 14.342 1.00 68.00 90 SER A O 1
ATOM 702 N N . LEU A 1 91 ? 1.968 7.103 15.960 1.00 80.06 91 LEU A N 1
ATOM 703 C CA . LEU A 1 91 ? 1.880 5.653 16.189 1.00 80.06 91 LEU A CA 1
ATOM 704 C C . LEU A 1 91 ? 3.263 5.008 16.427 1.00 80.06 91 LEU A C 1
ATOM 706 O O . LEU A 1 91 ? 3.512 3.854 16.058 1.00 80.06 91 LEU A O 1
ATOM 710 N N . ALA A 1 92 ? 4.183 5.760 17.043 1.00 74.44 92 ALA A N 1
ATOM 711 C CA . ALA A 1 92 ? 5.578 5.360 17.172 1.00 74.44 92 ALA A CA 1
ATOM 712 C C . ALA A 1 92 ? 5.713 3.992 17.864 1.00 74.44 92 ALA A C 1
ATOM 714 O O . ALA A 1 92 ? 5.069 3.708 18.881 1.00 74.44 92 ALA A O 1
ATOM 715 N N . GLY A 1 93 ? 6.546 3.125 17.283 1.00 79.69 93 GLY A N 1
ATOM 716 C CA . GLY A 1 93 ? 6.765 1.758 17.763 1.00 79.69 93 GLY A CA 1
ATOM 717 C C . GLY A 1 93 ? 5.636 0.764 17.457 1.00 79.69 93 GLY A C 1
ATOM 718 O O . GLY A 1 93 ? 5.783 -0.409 17.784 1.00 79.69 93 GLY A O 1
ATOM 719 N N . ARG A 1 94 ? 4.534 1.199 16.828 1.00 83.62 94 ARG A N 1
ATOM 720 C CA . ARG A 1 94 ? 3.385 0.349 16.445 1.00 83.62 94 ARG A CA 1
ATOM 721 C C . ARG A 1 94 ? 3.143 0.293 14.941 1.00 83.62 94 ARG A C 1
ATOM 723 O O . ARG A 1 94 ? 2.454 -0.604 14.468 1.00 83.62 94 ARG A O 1
ATOM 730 N N . VAL A 1 95 ? 3.724 1.226 14.192 1.00 85.19 95 VAL A N 1
ATOM 731 C CA . VAL A 1 95 ? 3.659 1.271 12.730 1.00 85.19 95 VAL A CA 1
ATOM 732 C C . VAL A 1 95 ? 5.020 0.940 12.132 1.00 85.19 95 VAL A C 1
ATOM 734 O O . VAL A 1 95 ? 6.067 1.335 12.640 1.00 85.19 95 VAL A O 1
ATOM 737 N N . THR A 1 96 ? 4.993 0.196 11.030 1.00 85.31 96 THR A N 1
ATOM 738 C CA . THR A 1 96 ? 6.127 0.027 10.121 1.00 85.31 96 THR A CA 1
ATOM 739 C C . THR A 1 96 ? 5.690 0.498 8.745 1.00 85.31 96 THR A C 1
ATOM 741 O O . THR A 1 96 ? 4.711 -0.012 8.202 1.00 85.31 96 THR A O 1
ATOM 744 N N . THR A 1 97 ? 6.413 1.464 8.187 1.00 84.12 97 THR A N 1
ATOM 745 C CA . THR A 1 97 ? 6.127 2.002 6.855 1.00 84.12 97 THR A CA 1
ATOM 746 C C . THR A 1 97 ? 6.853 1.180 5.797 1.00 84.12 97 THR A C 1
ATOM 748 O O . THR A 1 97 ? 8.067 0.986 5.873 1.00 84.12 97 THR A O 1
ATOM 751 N N . LEU A 1 98 ? 6.113 0.717 4.789 1.00 85.88 98 LEU A N 1
ATOM 752 C CA . LEU A 1 98 ? 6.663 0.082 3.595 1.00 85.88 98 LEU A CA 1
ATOM 753 C C . LEU A 1 98 ? 6.433 1.003 2.395 1.00 85.88 98 LEU A C 1
ATOM 755 O O . LEU A 1 98 ? 5.297 1.215 1.978 1.00 85.88 98 LEU A O 1
ATOM 759 N N . THR A 1 99 ? 7.508 1.523 1.809 1.00 85.19 99 THR A N 1
ATOM 760 C CA . THR A 1 99 ? 7.415 2.321 0.582 1.00 85.19 99 THR A CA 1
ATOM 761 C C . THR A 1 99 ? 7.431 1.412 -0.641 1.00 85.19 99 THR A C 1
ATOM 763 O O . THR A 1 99 ? 8.429 0.739 -0.908 1.00 85.19 99 THR A O 1
ATOM 766 N N . LEU A 1 100 ? 6.352 1.430 -1.422 1.00 86.00 100 LEU A N 1
ATOM 767 C CA . LEU A 1 100 ? 6.312 0.773 -2.726 1.00 86.00 100 LEU A CA 1
ATOM 768 C C . LEU A 1 100 ? 6.967 1.676 -3.771 1.00 86.00 100 LEU A C 1
ATOM 770 O O . LEU A 1 100 ? 6.572 2.826 -3.956 1.00 86.00 100 LEU A O 1
ATOM 774 N N . ARG A 1 101 ? 7.995 1.158 -4.443 1.00 87.38 101 ARG A N 1
ATOM 775 C CA . ARG A 1 101 ? 8.649 1.855 -5.554 1.00 87.38 101 ARG A CA 1
ATOM 776 C C . ARG A 1 101 ? 7.978 1.501 -6.881 1.00 87.38 101 ARG A C 1
ATOM 778 O O . ARG A 1 101 ? 7.283 0.488 -6.955 1.00 87.38 101 ARG A O 1
ATOM 785 N N . PRO A 1 102 ? 8.203 2.307 -7.935 1.00 89.25 102 PRO A N 1
ATOM 786 C CA . PRO A 1 102 ? 7.849 1.906 -9.288 1.00 89.25 102 PRO A CA 1
ATOM 787 C C . PRO A 1 102 ? 8.406 0.515 -9.605 1.00 89.25 102 PRO A C 1
ATOM 789 O O . PRO A 1 102 ? 9.462 0.140 -9.089 1.00 89.25 102 PRO A O 1
ATOM 792 N N . PHE A 1 103 ? 7.714 -0.224 -10.470 1.00 90.25 103 PHE A N 1
ATOM 793 C CA . PHE A 1 103 ? 8.095 -1.586 -10.809 1.00 90.25 103 PHE A CA 1
ATOM 794 C C . PHE A 1 103 ? 9.531 -1.658 -11.322 1.00 90.25 103 PHE A C 1
ATOM 796 O O . PHE A 1 103 ? 9.954 -0.912 -12.211 1.00 90.25 103 PHE A O 1
ATOM 803 N N . SER A 1 104 ? 10.259 -2.623 -10.782 1.00 88.75 104 SER A N 1
ATOM 804 C CA . SER A 1 104 ? 11.510 -3.107 -11.334 1.00 88.75 104 SER A CA 1
ATOM 805 C C . SER A 1 104 ? 11.285 -3.768 -12.694 1.00 88.75 104 SER A C 1
ATOM 807 O O . SER A 1 104 ? 10.186 -4.198 -13.052 1.00 88.75 104 SER A O 1
ATOM 809 N N . THR A 1 105 ? 12.365 -3.919 -13.456 1.00 87.44 105 THR A N 1
ATOM 810 C CA . THR A 1 105 ? 12.340 -4.663 -14.722 1.00 87.44 105 THR A CA 1
ATOM 811 C C . THR A 1 105 ? 11.889 -6.109 -14.521 1.00 87.44 105 THR A C 1
ATOM 813 O O . THR A 1 105 ? 11.148 -6.636 -15.347 1.00 87.44 105 THR A O 1
ATOM 816 N N . ALA A 1 106 ? 12.264 -6.730 -13.398 1.00 87.56 106 ALA A N 1
ATOM 817 C CA . ALA A 1 106 ? 11.803 -8.063 -13.039 1.00 87.56 106 ALA A CA 1
ATOM 818 C C . ALA A 1 106 ? 10.274 -8.109 -12.885 1.00 87.56 106 ALA A C 1
ATOM 820 O O . ALA A 1 106 ? 9.633 -8.947 -13.508 1.00 87.56 106 ALA A O 1
ATOM 821 N N . GLU A 1 107 ? 9.673 -7.172 -12.150 1.00 89.31 107 GLU A N 1
ATOM 822 C CA . GLU A 1 107 ? 8.214 -7.110 -11.963 1.00 89.31 107 GLU A CA 1
ATOM 823 C C . GLU A 1 107 ? 7.471 -6.820 -13.272 1.00 89.31 107 GLU A C 1
ATOM 825 O O . GLU A 1 107 ? 6.468 -7.471 -13.567 1.00 89.31 107 GLU A O 1
ATOM 830 N N . ILE A 1 108 ? 8.005 -5.916 -14.102 1.00 89.25 108 ILE A N 1
ATOM 831 C CA . ILE A 1 108 ? 7.458 -5.597 -15.431 1.00 89.25 108 ILE A CA 1
ATOM 832 C C . ILE A 1 108 ? 7.334 -6.857 -16.295 1.00 89.25 108 ILE A C 1
ATOM 834 O O . ILE A 1 108 ? 6.318 -7.052 -16.963 1.00 89.25 108 ILE A O 1
ATOM 838 N N . TYR A 1 109 ? 8.353 -7.716 -16.274 1.00 87.19 109 TYR A N 1
ATOM 839 C CA . TYR A 1 109 ? 8.382 -8.957 -17.049 1.00 87.19 109 TYR A CA 1
ATOM 840 C C . TYR A 1 109 ? 7.895 -10.184 -16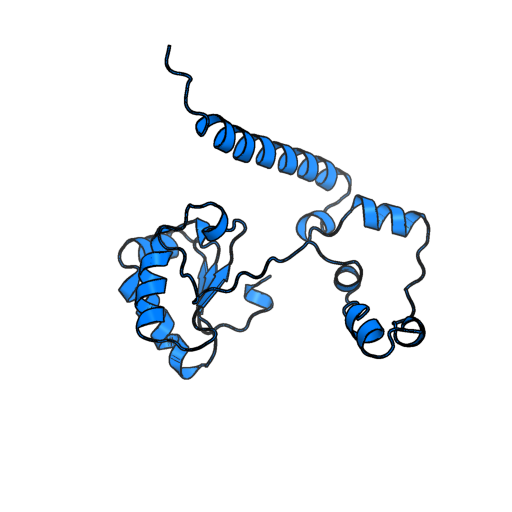.268 1.00 87.19 109 TYR A C 1
ATOM 842 O O . TYR A 1 109 ? 8.012 -11.299 -16.773 1.00 87.19 109 TYR A O 1
ATOM 850 N N . ARG A 1 110 ? 7.344 -10.003 -15.058 1.00 87.62 110 ARG A N 1
ATOM 851 C CA . ARG A 1 110 ? 6.918 -11.091 -14.155 1.00 87.62 110 ARG A CA 1
ATOM 852 C C . ARG A 1 110 ? 8.021 -12.129 -13.891 1.00 87.62 110 ARG A C 1
ATOM 854 O O . ARG A 1 110 ? 7.750 -13.318 -13.738 1.00 87.62 110 ARG A O 1
ATOM 861 N N . ALA A 1 111 ? 9.268 -11.676 -13.861 1.00 85.69 111 ALA A N 1
ATOM 862 C CA . ALA A 1 111 ? 10.425 -12.471 -13.490 1.00 85.69 111 ALA A CA 1
ATOM 863 C C . ALA A 1 111 ? 10.586 -12.530 -11.962 1.00 85.69 111 ALA A C 1
ATOM 865 O O . ALA A 1 111 ? 10.021 -11.727 -11.218 1.00 85.69 111 ALA A O 1
ATOM 866 N N . ALA A 1 112 ? 11.389 -13.487 -11.495 1.00 83.81 112 ALA A N 1
ATOM 867 C CA . ALA A 1 112 ? 11.743 -13.593 -10.085 1.00 83.81 112 ALA A CA 1
ATOM 868 C C . ALA A 1 112 ? 12.481 -12.329 -9.592 1.00 83.81 112 ALA A C 1
ATOM 870 O O . ALA A 1 112 ? 13.207 -11.701 -10.371 1.00 83.81 112 ALA A O 1
ATOM 871 N N . PRO A 1 113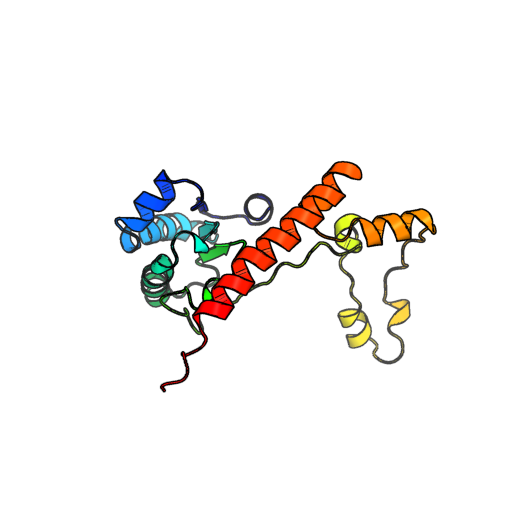 ? 12.332 -11.967 -8.302 1.00 81.56 113 PRO A N 1
ATOM 872 C CA . PRO A 1 113 ? 13.016 -10.817 -7.730 1.00 81.56 113 PRO A CA 1
ATOM 873 C C . PRO A 1 113 ? 14.532 -10.944 -7.872 1.00 81.56 113 PRO A C 1
ATOM 875 O O . PRO A 1 113 ? 15.101 -12.038 -7.857 1.00 81.56 113 PRO A O 1
ATOM 878 N N . CYS A 1 114 ? 15.191 -9.796 -7.989 1.00 77.00 114 CYS A N 1
ATOM 879 C CA . CYS A 1 114 ? 16.636 -9.731 -8.115 1.00 77.00 114 CYS A CA 1
ATOM 880 C C . CYS A 1 114 ? 17.298 -10.129 -6.786 1.00 77.00 114 CYS A C 1
ATOM 882 O O . CYS A 1 114 ? 17.222 -9.393 -5.806 1.00 77.00 114 CYS A O 1
ATOM 884 N N . ARG A 1 115 ? 17.955 -11.292 -6.749 1.00 85.62 115 ARG A N 1
ATOM 885 C CA . ARG A 1 115 ? 18.586 -11.863 -5.544 1.00 85.62 115 ARG A CA 1
ATOM 886 C C . ARG A 1 115 ? 20.064 -11.494 -5.399 1.00 85.62 115 ARG A C 1
ATOM 888 O O . ARG A 1 115 ? 20.878 -12.316 -4.995 1.00 85.62 115 ARG A O 1
ATOM 895 N N . ILE A 1 116 ? 20.433 -10.262 -5.762 1.00 87.69 116 ILE A N 1
ATOM 896 C CA . ILE A 1 116 ? 21.839 -9.822 -5.711 1.00 87.69 116 ILE A CA 1
ATOM 89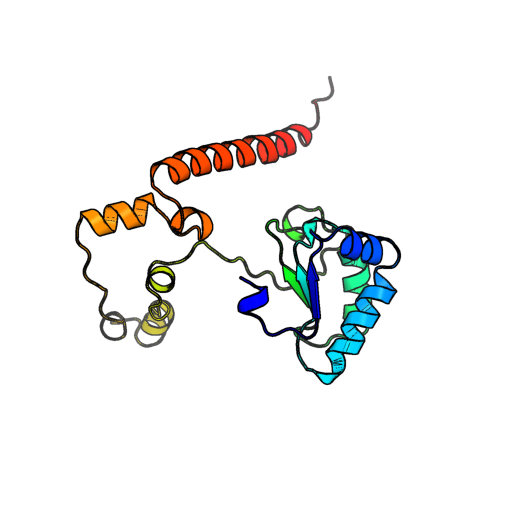7 C C . ILE A 1 116 ? 22.382 -9.864 -4.287 1.00 87.69 116 ILE A C 1
ATOM 899 O O . ILE A 1 116 ? 23.473 -10.380 -4.073 1.00 87.69 116 ILE A O 1
ATOM 903 N N . LEU A 1 117 ? 21.622 -9.356 -3.316 1.00 89.69 117 LEU A N 1
ATOM 904 C CA . LEU A 1 117 ? 22.068 -9.346 -1.924 1.00 89.69 117 LEU A CA 1
ATOM 905 C C . LEU A 1 117 ? 22.192 -10.765 -1.363 1.00 89.69 117 LEU A C 1
ATOM 907 O O . LEU A 1 117 ? 23.167 -11.050 -0.677 1.00 89.69 117 LEU A O 1
ATOM 911 N N . ASP A 1 118 ? 21.272 -11.663 -1.721 1.00 91.06 118 ASP A N 1
ATOM 912 C CA . ASP A 1 118 ? 21.338 -13.069 -1.311 1.00 91.06 118 ASP A CA 1
ATOM 913 C C . ASP A 1 118 ? 22.570 -13.764 -1.912 1.00 91.06 118 ASP A C 1
ATOM 915 O O . ASP A 1 118 ? 23.280 -14.486 -1.216 1.00 91.06 118 ASP A O 1
ATOM 919 N N . ALA A 1 119 ? 22.858 -13.511 -3.193 1.00 91.06 119 ALA A N 1
ATOM 920 C CA . ALA A 1 119 ? 24.030 -14.050 -3.878 1.00 91.06 119 ALA A CA 1
ATOM 921 C C . ALA A 1 119 ? 25.341 -13.542 -3.259 1.00 91.06 119 ALA A C 1
ATOM 923 O O . ALA A 1 119 ? 26.250 -14.332 -3.022 1.00 91.06 119 ALA A O 1
ATOM 924 N N . VAL A 1 120 ? 25.426 -12.242 -2.955 1.00 93.31 120 VAL A N 1
ATOM 925 C CA . VAL A 1 120 ? 26.592 -11.634 -2.290 1.00 93.31 120 VAL A CA 1
ATOM 926 C C . VAL A 1 120 ? 26.750 -12.150 -0.862 1.00 93.31 120 VAL A C 1
ATOM 928 O O . VAL A 1 120 ? 27.873 -12.376 -0.429 1.00 93.31 120 VAL A O 1
ATOM 931 N N . ALA A 1 121 ? 25.658 -12.363 -0.128 1.00 94.50 121 ALA A N 1
ATOM 932 C CA . ALA A 1 121 ? 25.718 -12.932 1.214 1.00 94.50 121 ALA A CA 1
ATOM 933 C C . ALA A 1 121 ? 26.189 -14.396 1.202 1.00 94.50 121 ALA A C 1
ATOM 935 O O . ALA A 1 121 ? 26.921 -14.810 2.099 1.00 94.50 121 ALA A O 1
ATOM 936 N N . ALA A 1 122 ? 25.783 -15.168 0.190 1.00 94.25 122 ALA A N 1
ATOM 937 C CA . ALA A 1 122 ? 26.158 -16.569 0.040 1.00 94.25 122 ALA A CA 1
ATOM 938 C C . ALA A 1 122 ? 27.616 -16.752 -0.415 1.00 94.25 122 ALA A C 1
ATOM 940 O O . ALA A 1 122 ? 28.324 -17.594 0.133 1.00 94.25 122 ALA A O 1
ATOM 941 N N . ASP A 1 123 ? 28.074 -15.960 -1.388 1.00 94.44 123 ASP A N 1
ATOM 942 C CA . ASP A 1 123 ? 29.472 -15.931 -1.823 1.00 94.44 123 ASP A CA 1
ATOM 943 C C . ASP A 1 123 ? 29.920 -14.489 -2.124 1.00 94.44 123 ASP A C 1
ATOM 945 O O . ASP A 1 123 ? 29.791 -14.009 -3.256 1.00 94.44 123 ASP A O 1
ATOM 949 N N . PRO A 1 124 ? 30.503 -13.789 -1.133 1.00 92.62 124 PRO A N 1
ATOM 950 C CA . PRO A 1 124 ? 30.980 -12.422 -1.320 1.00 92.62 124 PRO A CA 1
ATOM 951 C C . PRO A 1 124 ? 32.114 -12.292 -2.344 1.00 92.62 124 PRO A C 1
ATOM 953 O O . PRO A 1 124 ? 32.352 -11.198 -2.853 1.00 92.62 124 PRO A O 1
ATOM 956 N N . LYS A 1 125 ? 32.856 -13.375 -2.622 1.00 94.50 125 LYS A N 1
ATOM 957 C CA . LYS A 1 125 ? 34.018 -13.350 -3.523 1.00 94.50 125 LYS A CA 1
ATOM 958 C C . LYS A 1 125 ? 33.620 -13.616 -4.969 1.00 94.50 125 LYS A C 1
ATOM 960 O O . LYS A 1 125 ? 34.272 -13.091 -5.869 1.00 94.50 125 LYS A O 1
ATOM 965 N N . ASN A 1 126 ? 32.578 -14.414 -5.198 1.00 93.12 126 ASN A N 1
ATOM 966 C CA . ASN A 1 126 ? 32.097 -14.728 -6.539 1.00 93.12 126 ASN A CA 1
ATOM 967 C C . ASN A 1 126 ? 30.569 -14.942 -6.593 1.00 93.12 126 ASN A C 1
ATOM 969 O O . ASN A 1 126 ? 30.102 -16.059 -6.806 1.00 93.12 126 ASN A O 1
ATOM 973 N N . PRO A 1 127 ? 29.763 -13.873 -6.476 1.00 90.00 127 PRO A N 1
ATOM 974 C CA . PRO A 1 127 ? 28.304 -13.991 -6.445 1.00 90.00 127 PRO A CA 1
ATOM 975 C C . PRO A 1 127 ? 27.677 -14.213 -7.829 1.00 90.00 127 PRO A C 1
ATOM 977 O O . PRO A 1 127 ? 26.526 -14.634 -7.928 1.00 90.00 127 PRO A O 1
ATOM 980 N N . LEU A 1 128 ? 28.405 -13.920 -8.915 1.00 88.06 128 LEU A N 1
ATOM 981 C CA . LEU A 1 128 ? 27.870 -13.922 -10.283 1.00 88.06 128 LEU A CA 1
ATOM 982 C C . LEU A 1 128 ? 27.230 -15.256 -10.714 1.00 88.06 128 LEU A C 1
ATOM 984 O O . LEU A 1 128 ? 26.163 -15.205 -11.325 1.00 88.06 128 LEU A O 1
ATOM 988 N N . PRO A 1 129 ? 27.796 -16.440 -10.401 1.00 90.25 129 PRO A N 1
ATOM 989 C CA . PRO A 1 129 ? 27.191 -17.720 -10.773 1.00 90.25 129 PRO A CA 1
ATOM 990 C C . PRO A 1 129 ? 25.860 -18.014 -10.067 1.00 90.25 129 PRO A C 1
ATOM 992 O O . PRO A 1 129 ? 25.099 -18.852 -10.543 1.00 90.25 129 PRO A O 1
ATOM 995 N N . LEU A 1 130 ? 25.581 -17.346 -8.942 1.00 87.06 130 LEU A N 1
ATOM 996 C CA . LEU A 1 130 ? 24.339 -17.499 -8.177 1.00 87.06 130 LEU A CA 1
ATOM 997 C C . LEU A 1 130 ? 23.209 -16.606 -8.712 1.00 87.06 130 LEU A C 1
ATOM 999 O O . LEU A 1 130 ? 22.051 -16.771 -8.324 1.00 87.06 130 LEU A O 1
ATOM 1003 N N . LEU A 1 131 ? 23.530 -15.654 -9.593 1.00 84.38 131 LEU A N 1
ATOM 1004 C CA . LEU A 1 131 ? 22.548 -14.760 -10.191 1.00 84.38 131 LEU A CA 1
ATOM 1005 C C . LEU A 1 131 ? 21.829 -15.433 -11.367 1.00 84.38 131 LEU A C 1
ATOM 1007 O O . LEU A 1 131 ? 22.439 -16.184 -12.134 1.00 84.38 131 LEU A O 1
ATOM 1011 N N . PRO A 1 132 ? 20.533 -15.134 -11.570 1.00 79.25 132 PRO A N 1
ATOM 1012 C CA . PRO A 1 132 ? 19.837 -15.569 -12.769 1.00 79.25 132 PRO A CA 1
ATOM 1013 C C . PRO A 1 132 ? 20.490 -14.949 -14.008 1.00 79.25 132 PRO A C 1
ATOM 1015 O O . PRO A 1 132 ? 20.916 -13.791 -13.992 1.00 79.25 132 PRO A O 1
ATOM 1018 N N . LYS A 1 133 ? 20.531 -15.706 -15.110 1.00 80.12 133 LYS A N 1
ATOM 1019 C CA . LYS A 1 133 ? 21.001 -15.168 -16.389 1.00 80.12 133 LYS A CA 1
ATOM 1020 C C . LYS A 1 133 ? 20.095 -14.002 -16.805 1.00 80.12 133 LYS A C 1
ATOM 1022 O O . LYS A 1 133 ? 18.878 -14.196 -16.876 1.00 80.12 133 LYS A O 1
ATOM 1027 N N . PRO A 1 134 ? 20.651 -12.809 -17.075 1.00 78.12 134 PRO A N 1
ATOM 1028 C CA . PRO A 1 134 ? 19.843 -11.678 -17.492 1.00 78.12 134 PRO A CA 1
ATOM 1029 C C . PRO A 1 134 ? 19.216 -11.960 -18.858 1.00 78.12 134 PRO A C 1
ATOM 1031 O O . PRO A 1 134 ? 19.826 -12.592 -19.723 1.00 78.12 134 PRO A O 1
ATOM 1034 N N . ARG A 1 135 ? 17.997 -11.458 -19.058 1.00 82.12 135 ARG A N 1
ATOM 1035 C CA . ARG A 1 135 ? 17.385 -11.384 -20.386 1.00 82.12 135 ARG A CA 1
ATOM 1036 C C . ARG A 1 135 ? 18.253 -10.498 -21.289 1.00 82.12 135 ARG A C 1
ATOM 1038 O O . ARG A 1 135 ? 18.709 -9.441 -20.857 1.00 82.12 135 ARG A O 1
ATOM 1045 N N . SER A 1 136 ? 18.453 -10.922 -22.533 1.00 86.94 136 SER A N 1
ATOM 1046 C CA . SER A 1 136 ? 19.035 -10.079 -23.579 1.00 86.94 136 SER A CA 1
ATOM 1047 C C . SER A 1 136 ? 18.020 -9.032 -24.030 1.00 86.94 136 SER A C 1
ATOM 1049 O O . SER A 1 136 ? 16.837 -9.348 -24.168 1.00 86.94 136 SER A O 1
ATOM 1051 N N . TYR A 1 137 ? 18.491 -7.807 -24.247 1.00 86.19 137 TYR A N 1
ATOM 1052 C CA . TYR A 1 137 ? 17.669 -6.703 -24.728 1.00 86.19 137 TYR A CA 1
ATOM 1053 C C . TYR A 1 137 ? 18.282 -6.103 -25.983 1.00 86.19 137 TYR A C 1
ATOM 1055 O O . TYR A 1 137 ? 19.487 -5.833 -26.014 1.00 86.19 137 TYR A O 1
ATOM 1063 N N . ASP A 1 138 ? 17.439 -5.816 -26.965 1.00 93.56 138 ASP A N 1
ATOM 1064 C CA . ASP A 1 138 ? 17.832 -5.008 -28.110 1.00 93.56 138 ASP A CA 1
ATOM 1065 C C . ASP A 1 138 ? 17.800 -3.519 -27.745 1.00 93.56 138 ASP A C 1
ATOM 1067 O O . ASP A 1 138 ? 17.072 -3.073 -26.852 1.00 93.56 138 ASP A O 1
ATOM 1071 N N . ARG A 1 139 ? 18.579 -2.700 -28.463 1.00 93.19 139 ARG A N 1
ATOM 1072 C CA . ARG A 1 139 ? 18.663 -1.251 -28.202 1.00 93.19 139 ARG A CA 1
ATOM 1073 C C . ARG A 1 139 ? 17.286 -0.558 -28.138 1.00 93.19 139 ARG A C 1
ATOM 1075 O O . ARG A 1 139 ? 17.106 0.245 -27.222 1.00 93.19 139 ARG A O 1
ATOM 1082 N N . PRO A 1 140 ? 16.316 -0.836 -29.035 1.00 93.00 140 PRO A N 1
ATOM 1083 C CA . PRO A 1 140 ? 14.985 -0.233 -28.949 1.00 93.00 140 PRO A CA 1
ATOM 1084 C C . PRO A 1 140 ? 14.218 -0.636 -27.684 1.00 93.00 140 PRO A C 1
ATOM 1086 O O . PRO A 1 140 ? 13.552 0.208 -27.091 1.00 93.00 140 PRO A O 1
ATOM 1089 N N . GLU A 1 141 ? 14.349 -1.887 -27.233 1.00 89.88 141 GLU A N 1
ATOM 1090 C CA . GLU A 1 141 ? 13.685 -2.369 -26.016 1.00 89.88 141 GLU A CA 1
ATOM 1091 C C . GLU A 1 141 ? 14.228 -1.661 -24.770 1.00 89.88 141 GLU A C 1
ATOM 1093 O O . GLU A 1 141 ? 13.457 -1.281 -23.891 1.00 89.88 141 GLU A O 1
ATOM 1098 N N . ILE A 1 142 ? 15.547 -1.441 -24.701 1.00 90.06 142 ILE A N 1
ATOM 1099 C CA . ILE A 1 142 ? 16.167 -0.692 -23.597 1.00 90.06 142 ILE A CA 1
ATOM 1100 C C . ILE A 1 142 ? 15.653 0.748 -23.581 1.00 90.06 142 ILE A C 1
ATOM 1102 O O . ILE A 1 142 ? 15.308 1.264 -22.518 1.00 90.06 142 ILE A O 1
ATOM 1106 N N . ILE A 1 143 ? 15.592 1.397 -24.748 1.00 90.38 143 ILE A N 1
ATOM 1107 C CA . ILE A 1 143 ? 15.103 2.775 -24.854 1.00 90.38 143 ILE A CA 1
ATOM 1108 C C . ILE A 1 143 ? 13.642 2.857 -24.397 1.00 90.38 143 ILE A C 1
ATOM 1110 O O . ILE A 1 143 ? 13.338 3.707 -23.561 1.00 90.38 143 ILE A O 1
ATOM 1114 N N . ASP A 1 144 ? 12.755 1.969 -24.864 1.00 87.38 144 ASP A N 1
ATOM 1115 C CA . ASP A 1 144 ? 11.361 1.962 -24.395 1.00 87.38 144 ASP A CA 1
ATOM 1116 C C . ASP A 1 144 ? 11.282 1.705 -22.888 1.00 87.38 144 ASP A C 1
ATOM 1118 O O . ASP A 1 144 ? 10.576 2.422 -22.184 1.00 87.38 144 ASP A O 1
ATOM 1122 N N . LEU A 1 145 ? 12.055 0.756 -22.356 1.00 88.81 145 LEU A N 1
ATOM 1123 C CA . LEU A 1 145 ? 12.052 0.439 -20.929 1.00 88.81 145 LEU A CA 1
ATOM 1124 C C . LEU A 1 145 ? 12.449 1.646 -20.066 1.00 88.81 145 LEU A C 1
ATOM 1126 O O . LEU A 1 145 ? 11.780 1.925 -19.069 1.00 88.81 145 LEU A O 1
ATOM 1130 N N . VAL A 1 146 ? 13.497 2.376 -20.465 1.00 87.69 146 VAL A N 1
ATOM 1131 C CA . VAL A 1 146 ? 13.979 3.577 -19.765 1.00 87.69 146 VAL A CA 1
ATOM 1132 C C . VAL A 1 146 ? 12.974 4.721 -19.882 1.00 87.69 146 VAL A C 1
ATOM 1134 O O . VAL A 1 146 ? 12.621 5.326 -18.872 1.00 87.69 146 VAL A O 1
ATOM 1137 N N . VAL A 1 147 ? 12.473 5.000 -21.088 1.00 85.12 147 VAL A N 1
ATOM 1138 C CA . VAL A 1 147 ? 11.557 6.127 -21.342 1.00 85.12 147 VAL A CA 1
ATOM 1139 C C . VAL A 1 147 ? 10.160 5.868 -20.765 1.00 85.12 147 VAL A C 1
ATOM 1141 O O . VAL A 1 147 ? 9.463 6.797 -20.362 1.00 85.12 147 VAL A O 1
ATOM 1144 N N . ARG A 1 148 ? 9.711 4.611 -20.720 1.00 86.56 148 ARG A N 1
ATOM 1145 C CA . ARG A 1 148 ? 8.418 4.218 -20.134 1.00 86.56 148 ARG A CA 1
ATOM 1146 C C . ARG A 1 148 ? 8.479 4.123 -18.610 1.00 86.56 148 ARG A C 1
ATOM 1148 O O . ARG A 1 148 ? 7.451 4.311 -17.963 1.00 86.56 148 ARG A O 1
ATOM 1155 N N . GLY A 1 149 ? 9.663 3.883 -18.043 1.00 88.06 149 GLY A N 1
ATOM 1156 C CA . GLY A 1 149 ? 9.893 3.845 -16.600 1.00 88.06 149 GLY A CA 1
ATOM 1157 C C . GLY A 1 149 ? 9.137 2.717 -15.888 1.00 88.06 149 GLY A C 1
ATOM 1158 O O . GLY A 1 149 ? 8.568 1.820 -16.512 1.00 88.06 149 GLY A O 1
ATOM 1159 N N . GLY A 1 150 ? 9.137 2.749 -14.555 1.00 89.75 150 GLY A N 1
ATOM 1160 C CA . GLY A 1 150 ? 8.511 1.71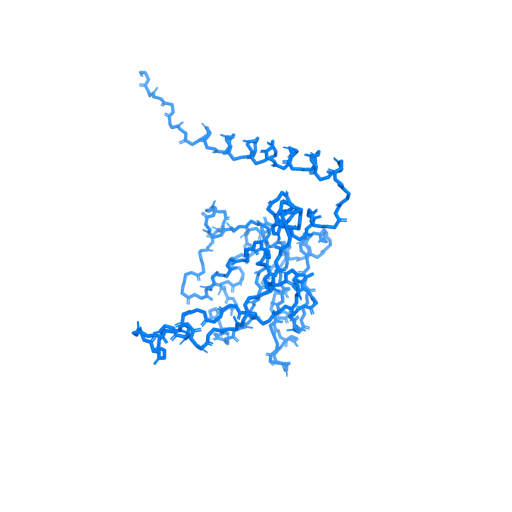4 -13.720 1.00 89.75 150 GLY A CA 1
ATOM 1161 C C . GLY A 1 150 ? 7.091 2.028 -13.237 1.00 89.75 150 GLY A C 1
ATOM 1162 O O . GLY A 1 150 ? 6.480 1.179 -12.598 1.00 89.75 150 GLY A O 1
ATOM 1163 N N . PHE A 1 151 ? 6.569 3.240 -13.466 1.00 87.12 151 PHE A N 1
ATOM 1164 C CA . PHE A 1 151 ? 5.312 3.671 -12.841 1.00 87.12 151 PHE A CA 1
ATOM 1165 C C . PHE A 1 151 ? 4.117 2.912 -13.448 1.00 87.12 151 PHE A C 1
ATOM 1167 O O . PHE A 1 151 ? 3.906 3.035 -14.660 1.00 87.12 151 PHE A O 1
ATOM 1174 N N . PRO A 1 152 ? 3.355 2.121 -12.666 1.00 84.25 152 PRO A N 1
ATOM 1175 C CA . PRO A 1 152 ? 2.369 1.179 -13.203 1.00 84.25 152 PRO A CA 1
ATOM 1176 C C . PRO A 1 152 ? 1.370 1.817 -14.177 1.00 84.25 152 PRO A C 1
ATOM 1178 O O . PRO A 1 152 ? 1.126 1.278 -15.258 1.00 84.25 152 PRO A O 1
ATOM 1181 N N . GLU A 1 153 ? 0.854 2.995 -13.835 1.00 81.19 153 GLU A N 1
ATOM 1182 C CA . GLU A 1 153 ? -0.141 3.742 -14.601 1.00 81.19 153 GLU A CA 1
ATOM 1183 C C . GLU A 1 153 ? 0.435 4.284 -15.913 1.00 81.19 153 GLU A C 1
ATOM 1185 O O . GLU A 1 153 ? -0.246 4.264 -16.935 1.00 81.19 153 GLU A O 1
ATOM 1190 N N . MET A 1 154 ? 1.700 4.726 -15.921 1.00 82.81 154 MET A N 1
ATOM 1191 C CA . MET A 1 154 ? 2.355 5.221 -17.141 1.00 82.81 154 MET A CA 1
ATOM 1192 C C . MET A 1 154 ? 2.622 4.097 -18.138 1.00 82.81 154 MET A C 1
ATOM 1194 O O . MET A 1 154 ? 2.588 4.314 -19.350 1.00 82.81 154 MET A O 1
ATOM 1198 N N . ARG A 1 155 ? 2.880 2.880 -17.646 1.00 84.94 155 ARG A N 1
ATOM 1199 C CA . ARG A 1 155 ? 3.203 1.740 -18.509 1.00 84.94 155 ARG A CA 1
ATOM 1200 C C . ARG A 1 155 ? 2.017 1.264 -19.344 1.00 84.94 155 ARG A C 1
ATOM 1202 O O . ARG A 1 155 ? 2.260 0.682 -20.399 1.00 84.94 155 ARG A O 1
ATOM 1209 N N . GLN A 1 156 ? 0.783 1.530 -18.916 1.00 83.62 156 GLN A N 1
ATOM 1210 C CA . GLN A 1 156 ? -0.442 1.141 -19.630 1.00 83.62 156 GLN A CA 1
ATOM 1211 C C . GLN A 1 156 ? -0.850 2.129 -20.735 1.00 83.62 156 GLN A C 1
ATOM 1213 O O . GLN A 1 156 ? -1.742 1.825 -21.523 1.00 83.62 156 GLN A O 1
ATOM 1218 N N . LEU A 1 157 ? -0.213 3.301 -20.811 1.00 82.38 157 LEU A N 1
ATOM 1219 C CA . LEU A 1 157 ? -0.619 4.366 -21.727 1.00 82.38 157 LEU A CA 1
ATOM 1220 C C . LEU A 1 157 ? 0.103 4.296 -23.085 1.00 82.38 157 LEU A C 1
ATOM 1222 O O . LEU A 1 157 ? 1.273 3.885 -23.151 1.00 82.38 157 LEU A O 1
ATOM 1226 N N . PRO A 1 158 ? -0.553 4.758 -24.167 1.00 82.75 158 PRO A N 1
ATOM 1227 C CA . PRO A 1 158 ? 0.110 5.095 -25.424 1.00 82.75 158 PRO A CA 1
ATOM 1228 C C . PRO A 1 158 ? 1.137 6.226 -25.255 1.00 82.75 158 PRO A C 1
ATOM 1230 O O . PRO A 1 158 ? 1.068 7.026 -24.320 1.00 82.75 158 PRO A O 1
ATOM 1233 N N . ASP A 1 159 ? 2.084 6.327 -26.188 1.00 77.69 159 ASP A N 1
ATOM 1234 C CA . ASP A 1 159 ? 3.236 7.241 -26.101 1.00 77.69 159 ASP A CA 1
ATOM 1235 C C . ASP A 1 159 ? 2.842 8.714 -25.937 1.00 77.69 159 ASP A C 1
ATOM 1237 O O . ASP A 1 159 ? 3.408 9.419 -25.100 1.00 77.69 159 ASP A O 1
ATOM 1241 N N . ARG A 1 160 ? 1.837 9.170 -26.691 1.00 77.19 160 ARG A N 1
ATOM 1242 C CA . ARG A 1 160 ? 1.363 10.560 -26.652 1.00 77.19 160 ARG A CA 1
ATOM 1243 C C . ARG A 1 160 ? 0.740 10.922 -25.300 1.00 77.19 160 ARG A C 1
ATOM 1245 O O . ARG A 1 160 ? 1.079 11.960 -24.734 1.00 77.19 160 ARG A O 1
ATOM 1252 N N . ASP A 1 161 ? -0.125 10.059 -24.774 1.00 76.69 161 ASP A N 1
ATOM 1253 C CA . ASP A 1 161 ? -0.842 10.297 -23.514 1.00 76.69 161 ASP A CA 1
ATOM 1254 C C . ASP A 1 161 ? 0.105 10.239 -22.314 1.00 76.69 161 ASP A C 1
ATOM 1256 O O . ASP A 1 161 ? -0.038 10.992 -21.351 1.00 76.69 161 ASP A O 1
ATOM 1260 N N . ARG A 1 162 ? 1.128 9.385 -22.401 1.00 80.06 162 ARG A N 1
ATOM 1261 C CA . ARG A 1 162 ? 2.185 9.268 -21.399 1.00 80.06 162 ARG A CA 1
ATOM 1262 C C . ARG A 1 162 ? 2.980 10.561 -21.243 1.00 80.06 162 ARG A C 1
ATOM 1264 O O . ARG A 1 162 ? 3.183 10.989 -20.113 1.00 80.06 162 ARG A O 1
ATOM 1271 N N . MET A 1 163 ? 3.404 11.201 -22.336 1.00 75.31 163 MET A N 1
ATOM 1272 C CA . MET A 1 163 ? 4.143 12.471 -22.238 1.00 75.31 163 MET A CA 1
ATOM 1273 C C . MET A 1 163 ? 3.305 13.560 -21.564 1.00 75.31 163 MET A C 1
ATOM 1275 O O . MET A 1 163 ? 3.785 14.207 -20.637 1.00 75.31 163 MET A O 1
ATOM 1279 N N . GLY A 1 164 ? 2.040 13.712 -21.975 1.00 75.12 164 GLY A N 1
ATOM 1280 C CA . GLY A 1 164 ? 1.134 14.688 -21.363 1.00 75.12 164 GLY A CA 1
ATOM 1281 C C . GLY A 1 164 ? 0.902 14.419 -19.874 1.00 75.12 164 GLY A C 1
ATOM 1282 O O . GLY A 1 164 ? 0.940 15.337 -19.060 1.00 75.12 164 GLY A O 1
ATOM 1283 N N . ARG A 1 165 ? 0.734 13.148 -19.489 1.00 73.81 165 ARG A N 1
ATOM 1284 C CA . ARG A 1 165 ? 0.532 12.765 -18.087 1.00 73.81 165 ARG A CA 1
ATOM 1285 C C . ARG A 1 165 ? 1.785 12.969 -17.235 1.00 73.81 165 ARG A C 1
ATOM 1287 O O . ARG A 1 165 ? 1.653 13.369 -16.084 1.00 73.81 165 ARG A O 1
ATOM 1294 N N . SER A 1 166 ? 2.978 12.722 -17.781 1.00 70.12 166 SER A N 1
ATOM 1295 C CA . SER A 1 166 ? 4.249 12.971 -17.087 1.00 70.12 166 SER A CA 1
ATOM 1296 C C . SER A 1 166 ? 4.459 14.455 -16.798 1.00 70.12 166 SER A C 1
ATOM 1298 O O . SER A 1 166 ? 4.827 14.795 -15.677 1.00 70.12 166 SER A O 1
ATOM 1300 N N . SER A 1 167 ? 4.182 15.331 -17.770 1.00 73.44 167 SER A N 1
ATOM 1301 C CA . SER A 1 167 ? 4.254 16.784 -17.569 1.00 73.44 167 SER A CA 1
ATOM 1302 C C . SER A 1 167 ? 3.264 17.249 -16.501 1.00 73.44 167 SER A C 1
ATOM 1304 O O . SER A 1 167 ? 3.685 17.826 -15.506 1.00 73.44 167 SER A O 1
ATOM 1306 N N . ASN A 1 168 ? 1.986 16.871 -16.621 1.00 75.62 168 ASN A N 1
ATOM 1307 C CA . ASN A 1 168 ? 0.963 17.247 -15.639 1.00 75.62 168 ASN A CA 1
ATOM 1308 C C . ASN A 1 168 ? 1.277 16.733 -14.224 1.00 75.62 168 ASN A C 1
ATOM 1310 O O . ASN A 1 168 ? 0.957 17.389 -13.236 1.00 75.62 168 ASN A O 1
ATOM 1314 N N . TYR A 1 169 ? 1.884 15.548 -14.109 1.00 71.88 169 TYR A N 1
ATOM 1315 C CA . TYR A 1 169 ? 2.294 15.000 -12.819 1.00 71.88 169 TYR A CA 1
ATOM 1316 C C . TYR A 1 169 ? 3.391 15.850 -12.168 1.00 71.88 169 TYR A C 1
ATOM 1318 O O . TYR A 1 169 ? 3.267 16.198 -10.994 1.00 71.88 169 TYR A O 1
ATOM 1326 N N . VAL A 1 170 ? 4.426 16.226 -12.925 1.00 76.06 170 VAL A N 1
ATOM 1327 C CA . VAL A 1 170 ? 5.499 17.108 -12.437 1.00 76.06 170 VAL A CA 1
ATOM 1328 C C . VAL A 1 170 ? 4.933 18.465 -12.029 1.00 76.06 170 VAL A C 1
ATOM 1330 O O . VAL A 1 170 ? 5.229 18.924 -10.927 1.00 76.06 170 VAL A O 1
ATOM 1333 N N . ASP A 1 171 ? 4.070 19.054 -12.856 1.00 76.56 171 ASP A N 1
ATOM 1334 C CA . ASP A 1 171 ? 3.420 20.331 -12.552 1.00 76.56 171 ASP A CA 1
ATOM 1335 C C . ASP A 1 171 ? 2.606 20.235 -11.253 1.00 76.56 171 ASP A C 1
ATOM 1337 O O . ASP A 1 171 ? 2.764 21.067 -10.363 1.00 76.56 171 ASP A O 1
ATOM 1341 N N . SER A 1 172 ? 1.836 19.155 -11.069 1.00 71.25 172 SER A N 1
ATOM 1342 C CA . SER A 1 172 ? 1.049 18.938 -9.848 1.00 71.25 172 SER A CA 1
ATOM 1343 C C . SER A 1 172 ? 1.902 18.787 -8.583 1.00 71.25 172 SER A C 1
ATOM 1345 O O . SER A 1 172 ? 1.503 19.255 -7.516 1.00 71.25 172 SER A O 1
ATOM 1347 N N . ILE A 1 173 ? 3.082 18.161 -8.683 1.00 67.06 173 ILE A N 1
ATOM 1348 C CA . ILE A 1 173 ? 4.031 18.057 -7.567 1.00 67.06 173 ILE A CA 1
ATOM 1349 C C . ILE A 1 173 ? 4.608 19.430 -7.252 1.00 67.06 173 ILE A C 1
ATOM 1351 O O . ILE A 1 173 ? 4.627 19.830 -6.093 1.00 67.06 173 ILE A O 1
ATOM 1355 N N . ILE A 1 174 ? 5.061 20.161 -8.271 1.00 69.50 174 ILE A N 1
ATOM 1356 C CA . ILE A 1 174 ? 5.640 21.492 -8.089 1.00 69.50 174 ILE A CA 1
ATOM 1357 C C . ILE A 1 174 ? 4.610 22.421 -7.445 1.00 69.50 174 ILE A C 1
ATOM 1359 O O . ILE A 1 174 ? 4.897 23.034 -6.421 1.00 69.50 174 ILE A O 1
ATOM 1363 N N . GLU A 1 175 ? 3.395 22.488 -7.983 1.00 67.69 175 GLU A N 1
ATOM 1364 C CA . GLU A 1 175 ? 2.333 23.339 -7.445 1.00 67.69 175 GLU A CA 1
ATOM 1365 C C . GLU A 1 175 ? 1.957 22.968 -6.006 1.00 67.69 175 GLU A C 1
ATOM 1367 O O . GLU A 1 175 ? 1.757 23.852 -5.173 1.00 67.69 175 GLU A O 1
ATOM 1372 N N . ARG A 1 176 ? 1.898 21.673 -5.674 1.00 57.50 176 ARG A N 1
ATOM 1373 C CA . ARG A 1 176 ? 1.505 21.214 -4.335 1.00 57.50 176 ARG A CA 1
ATOM 1374 C C . ARG A 1 176 ? 2.622 21.355 -3.299 1.00 57.50 176 ARG A C 1
ATOM 1376 O O . ARG A 1 176 ? 2.355 21.805 -2.184 1.00 57.50 176 ARG A O 1
ATOM 1383 N N . ASP A 1 177 ? 3.855 21.002 -3.651 1.00 55.84 177 ASP A N 1
ATOM 1384 C CA . ASP A 1 177 ? 4.967 20.899 -2.699 1.00 55.84 177 ASP A CA 1
ATOM 1385 C C . ASP A 1 177 ? 5.758 22.213 -2.576 1.00 55.84 177 ASP A C 1
ATOM 1387 O O . ASP A 1 177 ? 6.210 22.566 -1.481 1.00 55.84 177 ASP A O 1
ATOM 1391 N N . VAL A 1 178 ? 5.870 23.010 -3.648 1.00 57.72 178 VAL A N 1
ATOM 1392 C CA . VAL A 1 178 ? 6.552 24.318 -3.583 1.00 57.72 178 VAL A CA 1
ATOM 1393 C C . VAL A 1 178 ? 5.713 25.327 -2.798 1.00 57.72 178 VAL A C 1
ATOM 1395 O O . VAL A 1 178 ? 6.253 26.068 -1.973 1.00 57.72 178 VAL A O 1
ATOM 1398 N N . VAL A 1 179 ? 4.387 25.315 -2.963 1.00 49.84 179 VAL A N 1
ATOM 1399 C CA . VAL A 1 179 ? 3.482 26.211 -2.219 1.00 49.84 179 VAL A CA 1
ATOM 1400 C C . VAL A 1 179 ? 3.417 25.842 -0.730 1.00 49.84 179 VAL A C 1
ATOM 1402 O O . VAL A 1 179 ? 3.389 26.734 0.126 1.00 49.84 179 VAL A O 1
ATOM 1405 N N . ALA A 1 180 ? 3.479 24.549 -0.393 1.00 48.66 180 ALA A N 1
ATOM 1406 C CA . ALA A 1 180 ? 3.526 24.084 0.997 1.00 48.66 180 ALA A CA 1
ATOM 1407 C C . ALA A 1 180 ? 4.842 24.458 1.710 1.00 48.66 180 ALA A C 1
ATOM 1409 O O . ALA A 1 180 ? 4.845 24.726 2.912 1.00 48.66 180 ALA A O 1
ATOM 1410 N N . THR A 1 181 ? 5.956 24.529 0.973 1.00 47.09 181 THR A N 1
ATOM 1411 C CA . THR A 1 181 ? 7.269 24.896 1.532 1.00 47.09 181 THR A CA 1
ATOM 1412 C C . THR A 1 181 ? 7.419 26.416 1.695 1.00 47.09 181 THR A C 1
ATOM 1414 O O . THR A 1 181 ? 7.983 26.885 2.682 1.00 47.09 181 THR A O 1
ATOM 1417 N N . ALA A 1 182 ? 6.856 27.213 0.779 1.00 47.38 182 ALA A N 1
ATOM 1418 C CA . ALA A 1 182 ? 6.919 28.679 0.833 1.00 47.38 182 ALA A CA 1
ATOM 1419 C C . ALA A 1 182 ? 6.149 29.288 2.023 1.00 47.38 182 ALA A C 1
ATOM 1421 O O . ALA A 1 182 ? 6.521 30.343 2.532 1.00 47.38 182 ALA A O 1
ATOM 1422 N N . SER A 1 183 ? 5.108 28.608 2.507 1.00 44.41 183 SER A N 1
ATOM 1423 C CA . SER A 1 183 ? 4.293 29.032 3.656 1.00 44.41 183 SER A CA 1
ATOM 1424 C C . SER A 1 183 ? 4.917 28.704 5.027 1.00 44.41 183 SER A C 1
ATOM 1426 O O . SER A 1 183 ? 4.383 29.124 6.051 1.00 44.41 183 SER A O 1
ATOM 1428 N N . HIS A 1 184 ? 6.071 28.023 5.058 1.00 45.81 184 HIS A N 1
ATOM 1429 C CA . HIS A 1 184 ? 6.817 27.678 6.279 1.00 45.81 184 HIS A CA 1
ATOM 1430 C C . HIS A 1 184 ? 8.043 28.571 6.547 1.00 45.81 184 HIS A C 1
ATOM 1432 O O . HIS A 1 184 ? 8.755 28.351 7.528 1.00 45.81 184 HIS A O 1
ATOM 1438 N N . PHE A 1 185 ? 8.303 29.596 5.726 1.00 40.00 185 PHE A N 1
ATOM 1439 C CA . PHE A 1 185 ? 9.351 30.572 6.030 1.00 40.00 185 PHE A CA 1
ATOM 1440 C C . PHE A 1 185 ? 8.825 31.641 7.001 1.00 40.00 185 PHE A C 1
ATOM 1442 O O . PHE A 1 185 ? 7.890 32.366 6.651 1.00 40.00 185 PHE A O 1
ATOM 1449 N N . PRO A 1 186 ? 9.410 31.802 8.206 1.00 47.12 186 PRO A N 1
ATOM 1450 C CA . PRO A 1 186 ? 9.071 32.927 9.062 1.00 47.12 186 PRO A CA 1
ATOM 1451 C C . PRO A 1 186 ? 9.471 34.220 8.347 1.00 47.12 186 PRO A C 1
ATOM 1453 O O . PRO A 1 186 ? 10.632 34.411 7.983 1.00 47.12 186 PRO A O 1
ATOM 1456 N N . THR A 1 187 ? 8.507 35.119 8.145 1.00 46.94 187 THR A N 1
ATOM 1457 C CA . THR A 1 187 ? 8.783 36.479 7.676 1.00 46.94 187 THR A CA 1
ATOM 1458 C C . THR A 1 187 ? 9.810 37.127 8.608 1.00 46.94 187 THR A C 1
ATOM 1460 O O . THR A 1 187 ? 9.574 37.148 9.822 1.00 46.94 187 THR A O 1
ATOM 1463 N N . PRO A 1 188 ? 10.933 37.661 8.094 1.00 41.84 188 PRO A N 1
ATOM 1464 C CA . PRO A 1 188 ? 11.904 38.345 8.934 1.00 41.84 188 PRO A CA 1
ATOM 1465 C C . PRO A 1 188 ? 11.224 39.551 9.588 1.00 41.84 188 PRO A C 1
ATOM 1467 O O . PRO A 1 188 ? 10.657 40.404 8.900 1.00 41.84 188 PRO A O 1
ATOM 1470 N N . LYS A 1 189 ? 11.240 39.594 10.926 1.00 45.75 189 LYS A N 1
ATOM 1471 C CA . LYS A 1 189 ? 10.765 40.752 11.689 1.00 45.75 189 LYS A CA 1
ATOM 1472 C C . LYS A 1 189 ? 11.617 41.960 11.289 1.00 45.75 189 LYS A C 1
ATOM 1474 O O . LYS A 1 189 ? 12.840 41.894 11.393 1.00 45.75 189 LYS A O 1
ATOM 1479 N N . ARG A 1 190 ? 10.958 43.004 10.783 1.00 49.19 190 ARG A N 1
ATOM 1480 C CA . ARG A 1 190 ? 11.549 44.334 10.604 1.00 49.19 190 ARG A CA 1
ATOM 1481 C C . ARG A 1 190 ? 11.722 45.023 11.948 1.00 49.19 190 ARG A C 1
ATOM 1483 O O . ARG A 1 190 ? 10.876 44.766 12.835 1.00 49.19 190 ARG A O 1
#

Sequence (190 aa):
MVRDLLKSAAYVTLDDDAARRSLEEDPCNQLKALSDQAKDSALPVVIDEVQRLPELTFALKRIVDQDNRRGHFVLTGSADIFTSGKAYDSLAGRVTTLTLRPFSTAEIYRAAPCRILDAVAADPKNPLPLLPKPRSYDRPEIIDLVVRGGFPEMRQLPDRDRMGRSSNYVDSIIERDVVATASHFPTPKR

InterPro domains:
  IPR041682 AAA domain, group 14 [PF13173] (3-108)

Secondary structure (DSSP, 8-state):
-HHHHS--SEEEETTSHHHHHHHHH-HHHHHHHHHHHHGGGTPPEEEE-GGG-TTHHHHHHHHHHH---TT-EEE--SS-TTTTT--SS--TTT----PPPSPPHHHHTTPPP--HHHHHHH-SS--GGGSPPPPP--HHHHHHHHHH-S-HHHHTS-HHHHHHHHHHHHHHHHHHHHHHHHTTSPPPP-

Foldseek 3Di:
DCVVVFDALEEEECVPVVSVVVCVVPVQVVLVVSLVSRVVVLGEYEYEQCVSPLASLVSVLVVCVVPVDPRHYDYYHPDDCLVVVNRPDNSPPNDDDDDDDFDDPCVVVVHDDFCQVVLCVVPVPDSVVVTDDDDDDDPVRVVCDVVQDRHPVSVPDDPVVSVVVVVVVVVVCCVVVVVVVVVPDDDPDD

Organism: NCBI:txid1107882

pLDDT: mean 82.66, std 13.03, range [40.0, 96.44]

Radius of gyration: 21.68 Å; chains: 1; bounding box: 54×62×53 Å